Protein AF-A0A970KYN2-F1 (afdb_monomer_lite)

Radius of gyration: 31.27 Å; chains: 1; bounding box: 47×106×86 Å

Secondary structure (DSSP, 8-state):
---HHHHHHHHHHHHHHHHHHHHTTSSTTS-THHHHHS-EEEETTEEEEPPHHHHHHHHHHHHHSSHHHHHHHHHTB-TTTS-B-S-GGGTT-TT---BHHHHHHHHHHHHHTTTTTS--HHHHHHHHHHHHHTB-TTT--B--TTTTT---HHHHHHHHHHHHHHHHHHT---SS--TT-GGGPPP---HHHHHHHTT-----SS-------------------TTS-GGGS-HHHHHHHHHTS-TTT-HHHHHHHHHHHHHHHHHTT-HHHHHHHHHHTS-TTTSSSSSS-SHHHHHHHHHHGGG--

Foldseek 3Di:
DPDVVVVVVVVVVVVVVVVCVVVVVCPCVPDCVVVVVFCWDADPNDTDGDDPVRSVVVVVVVVVVDPVVVVLLVCQQDPVQLAGWPHNVQPPDPLTDGDLVSRLVSQVVCVVVVNNVVDDPVSLVSSLSNLQVQADQQQRWGHDPSCPPPDDLLVRLQSRVSSQVSQVSSVHHHPHDHNLHPVQFDDPDDVVNVCVVVQDDDDDDDDDDDDDDDPDDDPFQATRHPSDDQLRGTLVSVLVVLVPDDQAPQLLVSLSSCLSCQVSCVSSPNLVSVVVVVVVQQDPVASFGYDDDDPRRVNSCVSNVVNVD

Sequence (309 aa):
MIDHRISWLICVLTVAVALVWSLGSAVWAADPDWIRSLRLSLLKDKYVLLSPEVYEALEDLNGIMDKDVVLWVASMYDPDSGGFYYARSAIGRPGFAADIESTSQALGFMRSHGMFNDMPAHIRQKLITFFQSRQDPVTGYFFDPQFGSNVSNAKRSRNLYQAVGALQSLGAEPLHPLPYSPQRQISRISLADLFAWLGYQRLGDLAPYRQISMAHPVPGGGVNIPTLPEYLRSAEALGQWLESLDWVNHPWSAGHNVSSARSEITQVGLLDVVYEFIEGIQNPETGLWGPGRTLEEVSAALKLSGYFS

Structure (mmCIF, N/CA/C/O backbone):
data_AF-A0A970KYN2-F1
#
_entry.id   AF-A0A970KYN2-F1
#
loop_
_atom_site.group_PDB
_atom_site.id
_atom_site.type_symbol
_atom_site.label_atom_id
_atom_site.label_alt_id
_atom_site.label_comp_id
_atom_site.label_asym_id
_atom_site.label_entity_id
_atom_site.label_seq_id
_atom_site.pdbx_PDB_ins_code
_atom_site.Cartn_x
_atom_site.Cartn_y
_atom_site.Cartn_z
_atom_site.occupancy
_atom_site.B_iso_or_equiv
_atom_site.auth_seq_id
_atom_site.auth_comp_id
_atom_site.auth_asym_id
_atom_site.auth_atom_id
_atom_site.pdbx_PDB_model_num
ATOM 1 N N . MET A 1 1 ? 6.747 -86.956 -0.148 1.00 46.53 1 MET A N 1
ATOM 2 C CA . MET A 1 1 ? 7.599 -86.441 -1.240 1.00 46.53 1 MET A CA 1
ATOM 3 C C . MET A 1 1 ? 6.765 -85.442 -2.012 1.00 46.53 1 MET A C 1
ATOM 5 O O . MET A 1 1 ? 5.867 -85.854 -2.731 1.00 46.53 1 MET A O 1
ATOM 9 N N . ILE A 1 2 ? 6.949 -84.151 -1.742 1.00 41.62 2 ILE A N 1
ATOM 10 C CA . ILE A 1 2 ? 6.245 -83.090 -2.468 1.00 41.62 2 ILE A CA 1
ATOM 11 C C . ILE A 1 2 ? 6.916 -82.993 -3.839 1.00 41.62 2 ILE A C 1
ATOM 13 O O . ILE A 1 2 ? 8.137 -82.898 -3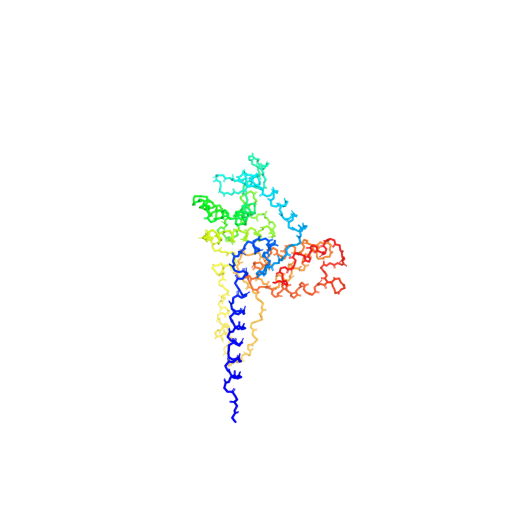.925 1.00 41.62 2 ILE A O 1
ATOM 17 N N . ASP A 1 3 ? 6.115 -83.139 -4.888 1.00 45.12 3 ASP A N 1
ATOM 18 C CA . ASP A 1 3 ? 6.553 -83.295 -6.270 1.00 45.12 3 ASP A CA 1
ATOM 19 C C . ASP A 1 3 ? 7.325 -82.049 -6.741 1.00 45.12 3 ASP A C 1
ATOM 21 O O . ASP A 1 3 ? 6.759 -80.962 -6.886 1.00 45.12 3 ASP A O 1
ATOM 25 N N . HIS A 1 4 ? 8.635 -82.196 -6.972 1.00 48.47 4 HIS A N 1
ATOM 26 C CA . HIS A 1 4 ? 9.529 -81.109 -7.394 1.00 48.47 4 HIS A CA 1
ATOM 27 C C . HIS A 1 4 ? 9.075 -80.422 -8.696 1.00 48.47 4 HIS A C 1
ATOM 29 O O . HIS A 1 4 ? 9.469 -79.283 -8.960 1.00 48.47 4 HIS A O 1
ATOM 35 N N . ARG A 1 5 ? 8.207 -81.067 -9.490 1.00 47.66 5 ARG A N 1
ATOM 36 C CA . ARG A 1 5 ? 7.608 -80.477 -10.696 1.00 47.66 5 ARG A CA 1
ATOM 37 C C . ARG A 1 5 ? 6.589 -79.380 -10.386 1.00 47.66 5 ARG A C 1
ATOM 39 O O . ARG A 1 5 ? 6.505 -78.416 -11.143 1.00 47.66 5 ARG A O 1
ATOM 46 N N . ILE A 1 6 ? 5.874 -79.476 -9.263 1.00 49.47 6 ILE A N 1
ATOM 47 C CA . ILE A 1 6 ? 4.875 -78.479 -8.845 1.00 49.47 6 ILE A CA 1
ATOM 48 C C . ILE A 1 6 ? 5.574 -77.220 -8.313 1.00 49.47 6 ILE A C 1
ATOM 50 O O . ILE A 1 6 ? 5.185 -76.107 -8.660 1.00 49.47 6 ILE A O 1
ATOM 54 N N . SER A 1 7 ? 6.668 -77.371 -7.559 1.00 49.59 7 SER A N 1
ATOM 55 C CA . SER A 1 7 ? 7.458 -76.231 -7.068 1.00 49.59 7 SER A CA 1
ATOM 56 C C . SER A 1 7 ? 8.144 -75.444 -8.190 1.00 49.59 7 SER A C 1
ATOM 58 O O . SER A 1 7 ? 8.232 -74.221 -8.107 1.00 49.59 7 SER A O 1
ATOM 60 N N . TRP A 1 8 ? 8.588 -76.109 -9.263 1.00 51.22 8 TRP A N 1
ATOM 61 C CA . TRP A 1 8 ? 9.193 -75.424 -10.411 1.00 51.22 8 TRP A CA 1
ATOM 62 C C . TRP A 1 8 ? 8.157 -74.645 -11.234 1.00 51.22 8 TRP A C 1
ATOM 64 O O . TRP A 1 8 ? 8.396 -73.492 -11.585 1.00 51.22 8 TRP A O 1
ATOM 74 N N . LEU A 1 9 ? 6.972 -75.223 -11.458 1.00 49.59 9 LEU A N 1
ATOM 75 C CA . LEU A 1 9 ? 5.851 -74.549 -12.127 1.00 49.59 9 LEU A CA 1
ATOM 76 C C . LEU A 1 9 ? 5.370 -73.314 -11.356 1.00 49.59 9 LEU A C 1
ATOM 78 O O . LEU A 1 9 ? 5.120 -72.277 -11.968 1.00 49.59 9 LEU A O 1
ATOM 82 N N . ILE A 1 10 ? 5.304 -73.391 -10.023 1.00 54.72 10 ILE A N 1
ATOM 83 C CA . ILE A 1 10 ? 4.945 -72.247 -9.173 1.00 54.72 10 ILE A CA 1
ATOM 84 C C . ILE A 1 10 ? 6.029 -71.163 -9.241 1.00 54.72 10 ILE A C 1
ATOM 86 O O . ILE A 1 10 ? 5.691 -69.993 -9.406 1.00 54.72 10 ILE A O 1
ATOM 90 N N . CYS A 1 11 ? 7.321 -71.510 -9.206 1.00 53.94 11 CYS A N 1
ATOM 91 C CA . CYS A 1 11 ? 8.399 -70.524 -9.369 1.00 53.94 11 CYS A CA 1
ATOM 92 C C . CYS A 1 11 ? 8.388 -69.847 -10.748 1.00 53.94 11 CYS A C 1
ATOM 94 O O . CYS A 1 11 ? 8.518 -68.627 -10.820 1.00 53.94 11 CYS A O 1
ATOM 96 N N . VAL A 1 12 ? 8.182 -70.598 -11.835 1.00 56.53 12 VAL A N 1
ATOM 97 C CA . VAL A 1 12 ? 8.115 -70.035 -13.196 1.00 56.53 12 VAL A CA 1
ATOM 98 C C . VAL A 1 12 ? 6.887 -69.137 -13.363 1.00 56.53 12 VAL A C 1
ATOM 100 O O . VAL A 1 12 ? 7.009 -68.056 -13.930 1.00 56.53 12 VAL A O 1
ATOM 103 N N . LEU A 1 13 ? 5.728 -69.518 -12.812 1.00 52.88 13 LEU A N 1
ATOM 104 C CA . LEU A 1 13 ? 4.524 -68.678 -12.823 1.00 52.88 13 LEU A CA 1
ATOM 105 C C . LEU A 1 13 ? 4.690 -67.416 -11.969 1.00 52.88 13 LEU A C 1
ATOM 107 O O . LEU A 1 13 ? 4.253 -66.348 -12.380 1.00 52.88 13 LEU A O 1
ATOM 111 N N . THR A 1 14 ? 5.374 -67.501 -10.826 1.00 55.69 14 THR A N 1
ATOM 112 C CA . THR A 1 14 ? 5.619 -66.337 -9.955 1.00 55.69 14 THR A CA 1
ATOM 113 C C . THR A 1 14 ? 6.598 -65.357 -10.608 1.00 55.69 14 THR A C 1
ATOM 115 O O . THR A 1 14 ? 6.375 -64.150 -10.575 1.00 55.69 14 THR A O 1
ATOM 118 N N . VAL A 1 15 ? 7.640 -65.864 -11.280 1.00 56.97 15 VAL A N 1
ATOM 119 C CA . VAL A 1 15 ? 8.588 -65.045 -12.052 1.00 56.97 15 VAL A CA 1
ATOM 120 C C . VAL A 1 15 ? 7.927 -64.459 -13.302 1.00 56.97 15 VAL A C 1
ATOM 122 O O . VAL A 1 15 ? 8.156 -63.294 -13.605 1.00 56.97 15 VAL A O 1
ATOM 125 N N . ALA A 1 16 ? 7.057 -65.202 -13.991 1.00 53.78 16 ALA A N 1
ATOM 126 C CA . ALA A 1 16 ? 6.304 -64.696 -15.138 1.00 53.78 16 ALA A CA 1
ATOM 127 C C . ALA A 1 16 ? 5.285 -63.616 -14.736 1.00 53.78 16 ALA A C 1
ATOM 129 O O . ALA A 1 16 ? 5.188 -62.603 -15.417 1.00 53.78 16 ALA A O 1
ATOM 130 N N . VAL A 1 17 ? 4.578 -63.769 -13.611 1.00 55.31 17 VAL A N 1
ATOM 131 C CA . VAL A 1 17 ? 3.649 -62.749 -13.088 1.00 55.31 17 VAL A CA 1
ATOM 132 C C . VAL A 1 17 ? 4.405 -61.510 -12.592 1.00 55.31 17 VAL A C 1
ATOM 134 O O . VAL A 1 17 ? 3.978 -60.392 -12.871 1.00 55.31 17 VAL A O 1
ATOM 137 N N . ALA A 1 18 ? 5.566 -61.681 -11.950 1.00 55.28 18 ALA A N 1
ATOM 138 C CA . ALA A 1 18 ? 6.437 -60.572 -11.553 1.00 55.28 18 ALA A CA 1
ATOM 139 C C . ALA A 1 18 ? 7.068 -59.855 -12.762 1.00 55.28 18 ALA A C 1
ATOM 141 O O . ALA A 1 18 ? 7.201 -58.631 -12.746 1.00 55.28 18 ALA A O 1
ATOM 142 N N . LEU A 1 19 ? 7.397 -60.579 -13.838 1.00 49.97 19 LEU A N 1
ATOM 143 C CA . LEU A 1 19 ? 7.846 -60.000 -15.108 1.00 49.97 19 LEU A CA 1
ATOM 144 C C . LEU A 1 19 ? 6.704 -59.294 -15.845 1.00 49.97 19 LEU A C 1
ATOM 146 O O . LEU A 1 19 ? 6.916 -58.218 -16.380 1.00 49.97 19 LEU A O 1
ATOM 150 N N . VAL A 1 20 ? 5.477 -59.818 -15.816 1.00 52.03 20 VAL A N 1
ATOM 151 C CA . VAL A 1 20 ? 4.298 -59.155 -16.405 1.00 52.03 20 VAL A CA 1
ATOM 152 C C . VAL A 1 20 ? 3.915 -57.889 -15.626 1.00 52.03 20 VAL A C 1
ATOM 154 O O . VAL A 1 20 ? 3.537 -56.896 -16.240 1.00 52.03 20 VAL A O 1
ATOM 157 N N . TRP A 1 21 ? 4.085 -57.858 -14.300 1.00 49.66 21 TRP A N 1
ATOM 158 C CA . TRP A 1 21 ? 3.889 -56.642 -13.492 1.00 49.66 21 TRP A CA 1
ATOM 159 C C . TRP A 1 21 ? 5.035 -55.622 -13.620 1.00 49.66 21 TRP A C 1
ATOM 161 O O . TRP A 1 21 ? 4.788 -54.415 -13.579 1.00 49.66 21 TRP A O 1
ATOM 171 N N . SER A 1 22 ? 6.274 -56.073 -13.837 1.00 50.66 22 SER A N 1
ATOM 172 C CA . SER A 1 22 ? 7.426 -55.180 -14.068 1.00 50.66 22 SER A CA 1
ATOM 173 C C . SER A 1 22 ? 7.593 -54.737 -15.530 1.00 50.66 22 SER A C 1
ATOM 175 O O . SER A 1 22 ? 8.214 -53.709 -15.778 1.00 50.66 22 SER A O 1
ATOM 177 N N . LEU A 1 23 ? 6.985 -55.437 -16.495 1.00 47.34 23 LEU A N 1
ATOM 178 C CA . LEU A 1 23 ? 6.902 -55.021 -17.904 1.00 47.34 23 LEU A CA 1
ATOM 179 C C . LEU A 1 23 ? 5.592 -54.276 -18.224 1.00 47.34 23 LEU A C 1
ATOM 181 O O . LEU A 1 23 ? 5.559 -53.473 -19.151 1.00 47.34 23 LEU A O 1
ATOM 185 N N . GLY A 1 24 ? 4.526 -54.475 -17.439 1.00 44.62 24 GLY A N 1
ATOM 186 C CA . GLY A 1 24 ? 3.251 -53.750 -17.556 1.00 44.62 24 GLY A CA 1
ATOM 187 C C . GLY A 1 24 ? 3.253 -52.339 -16.953 1.00 44.62 24 GLY A C 1
ATOM 188 O O . GLY A 1 24 ? 2.327 -51.564 -17.182 1.00 44.62 24 GLY A O 1
ATOM 189 N N . SER A 1 25 ? 4.303 -51.971 -16.218 1.00 47.88 25 SER A N 1
ATOM 190 C CA . SER A 1 25 ? 4.505 -50.627 -15.656 1.00 47.88 25 SER A CA 1
ATOM 191 C C . SER A 1 25 ? 5.251 -49.672 -16.605 1.00 47.88 25 SER A C 1
ATOM 193 O O . SER A 1 25 ? 5.414 -48.498 -16.286 1.00 47.88 25 SER A O 1
ATOM 195 N N . ALA A 1 26 ? 5.636 -50.130 -17.803 1.00 49.47 26 ALA A N 1
ATOM 196 C CA . ALA A 1 26 ? 6.382 -49.341 -18.788 1.00 49.47 26 ALA A CA 1
ATOM 197 C C . ALA A 1 26 ? 5.530 -48.750 -19.931 1.00 49.47 26 ALA A C 1
ATOM 199 O O . ALA A 1 26 ? 6.077 -48.090 -20.807 1.00 49.47 26 ALA A O 1
ATOM 200 N N . VAL A 1 27 ? 4.203 -48.935 -19.943 1.00 46.28 27 VAL A N 1
ATOM 201 C CA . VAL A 1 27 ? 3.343 -48.295 -20.965 1.00 46.28 27 VAL A CA 1
ATOM 202 C C . VAL A 1 27 ? 3.104 -46.814 -20.642 1.00 46.28 27 VAL A C 1
ATOM 204 O O . VAL A 1 27 ? 3.083 -45.981 -21.538 1.00 46.28 27 VAL A O 1
ATOM 207 N N . TRP A 1 28 ? 3.026 -46.456 -19.357 1.00 44.78 28 TRP A N 1
ATOM 208 C CA . TRP A 1 28 ? 2.814 -45.072 -18.903 1.00 44.78 28 TRP A CA 1
ATOM 209 C C . TRP A 1 28 ? 4.044 -44.168 -19.065 1.00 44.78 28 TRP A C 1
ATOM 211 O O . TRP A 1 28 ? 3.906 -42.947 -19.079 1.00 44.78 28 TRP A O 1
ATOM 221 N N . ALA A 1 29 ? 5.235 -44.766 -19.171 1.00 48.28 29 ALA A N 1
ATOM 222 C CA . ALA A 1 29 ? 6.515 -44.068 -19.287 1.00 48.28 29 ALA A CA 1
ATOM 223 C C . ALA A 1 29 ? 7.017 -43.939 -20.737 1.00 48.28 29 ALA A C 1
ATOM 225 O O . ALA A 1 29 ? 7.983 -43.220 -20.978 1.00 48.28 29 ALA A O 1
ATOM 226 N N . ALA A 1 30 ? 6.392 -44.640 -21.691 1.00 54.78 30 ALA A N 1
ATOM 227 C CA . ALA A 1 30 ? 6.826 -44.651 -23.088 1.00 54.78 30 ALA A CA 1
ATOM 228 C C . ALA A 1 30 ? 6.368 -43.410 -23.873 1.00 54.78 30 ALA A C 1
ATOM 230 O O . ALA A 1 30 ? 6.987 -43.071 -24.878 1.00 54.78 30 ALA A O 1
ATOM 231 N N . ASP A 1 31 ? 5.322 -42.728 -23.401 1.00 56.56 31 ASP A N 1
ATOM 232 C CA . ASP A 1 31 ? 4.795 -41.517 -24.019 1.00 56.56 31 ASP A CA 1
ATOM 233 C C . ASP A 1 31 ? 4.357 -40.515 -22.935 1.00 56.56 31 ASP A C 1
ATOM 235 O O . ASP A 1 31 ? 3.269 -40.646 -22.386 1.00 56.56 31 ASP A O 1
ATOM 239 N N . PRO A 1 32 ? 5.181 -39.526 -22.555 1.00 62.59 32 PRO A N 1
ATOM 240 C CA . PRO A 1 32 ? 4.782 -38.504 -21.591 1.00 62.59 32 PRO A CA 1
ATOM 241 C C . PRO A 1 32 ? 3.764 -37.497 -22.160 1.00 62.59 32 PRO A C 1
ATOM 243 O O . PRO A 1 32 ? 3.317 -36.616 -21.417 1.00 62.59 32 PRO A O 1
ATOM 246 N N . ASP A 1 33 ? 3.377 -37.589 -23.438 1.00 67.69 33 ASP A N 1
ATOM 247 C CA . ASP A 1 33 ? 2.461 -36.626 -24.051 1.00 67.69 33 ASP A CA 1
ATOM 248 C C . ASP A 1 33 ? 1.046 -36.722 -23.474 1.00 67.69 33 ASP A C 1
ATOM 250 O O . ASP A 1 33 ? 0.348 -35.710 -23.434 1.00 67.69 33 ASP A O 1
ATOM 254 N N . TRP A 1 34 ? 0.635 -37.862 -22.900 1.00 66.62 34 TRP A N 1
ATOM 255 C CA . TRP A 1 34 ? -0.644 -37.925 -22.183 1.00 66.62 34 TRP A CA 1
ATOM 256 C C . TRP A 1 34 ? -0.650 -37.016 -20.944 1.00 66.62 34 TRP A C 1
ATOM 258 O O . TRP A 1 34 ? -1.664 -36.372 -20.689 1.00 66.62 34 TRP A O 1
ATOM 268 N N . ILE A 1 35 ? 0.470 -36.880 -20.218 1.00 64.12 35 ILE A N 1
ATOM 269 C CA . ILE A 1 35 ? 0.588 -35.947 -19.080 1.00 64.12 35 ILE A CA 1
ATOM 270 C C . ILE A 1 35 ? 0.487 -34.505 -19.578 1.00 64.12 35 ILE A C 1
ATOM 272 O O . ILE A 1 35 ? -0.176 -33.686 -18.950 1.00 64.12 35 ILE A O 1
ATOM 276 N N . ARG A 1 36 ? 1.097 -34.203 -20.732 1.00 62.66 36 ARG A N 1
ATOM 277 C CA . ARG A 1 36 ? 0.980 -32.892 -21.394 1.00 62.66 36 ARG A CA 1
ATOM 278 C C . ARG A 1 36 ? -0.424 -32.630 -21.944 1.00 62.66 36 ARG A C 1
ATOM 280 O O . ARG A 1 36 ? -0.816 -31.476 -22.057 1.00 62.66 36 ARG A O 1
ATOM 287 N N . SER A 1 37 ? -1.176 -33.681 -22.274 1.00 66.88 37 SER A N 1
ATOM 288 C CA . SER A 1 37 ? -2.572 -33.589 -22.717 1.00 66.88 37 SER A CA 1
ATOM 289 C C . SER A 1 37 ? -3.551 -33.334 -21.568 1.00 66.88 37 SER A C 1
ATOM 291 O O . SER A 1 37 ? -4.672 -32.877 -21.801 1.00 66.88 37 SER A O 1
ATOM 293 N N . LEU A 1 38 ? -3.144 -33.604 -20.321 1.00 68.69 38 LEU A N 1
ATOM 294 C CA . LEU A 1 38 ? -3.931 -33.225 -19.158 1.00 68.69 38 LEU A CA 1
ATOM 295 C C . LEU A 1 38 ? -3.900 -31.698 -19.037 1.00 68.69 38 LEU A C 1
ATOM 297 O O . LEU A 1 38 ? -2.848 -31.096 -18.831 1.00 68.69 38 LEU A O 1
ATOM 301 N N . ARG A 1 39 ? -5.077 -31.072 -19.121 1.00 75.75 39 ARG A N 1
ATOM 302 C CA . ARG A 1 39 ? -5.283 -29.636 -18.881 1.00 75.75 39 ARG A CA 1
ATOM 303 C C . ARG A 1 39 ? -5.133 -29.347 -17.386 1.00 75.75 39 ARG A C 1
ATOM 305 O O . ARG A 1 39 ? -6.119 -29.148 -16.683 1.00 75.75 39 ARG A O 1
ATOM 312 N N . LEU A 1 40 ? -3.914 -29.442 -16.867 1.00 73.31 40 LEU A N 1
ATOM 313 C CA . LEU A 1 40 ? -3.616 -29.263 -15.450 1.00 73.31 40 LEU A CA 1
ATOM 314 C C . LEU A 1 40 ? -3.316 -27.796 -15.151 1.00 73.31 40 LEU A C 1
ATOM 316 O O . LEU A 1 40 ? -2.561 -27.149 -15.870 1.00 73.31 40 LEU A O 1
ATOM 320 N N . SER A 1 41 ? -3.847 -27.302 -14.037 1.00 73.06 41 SER A N 1
ATOM 321 C CA . SER A 1 41 ? -3.426 -26.038 -13.432 1.00 73.06 41 SER A CA 1
ATOM 322 C C . SER A 1 41 ? -2.917 -26.274 -12.015 1.00 73.06 41 SER A C 1
ATOM 324 O O . SER A 1 41 ? -3.407 -27.165 -11.317 1.00 73.06 41 SER A O 1
ATOM 326 N N . LEU A 1 42 ? -1.921 -25.494 -11.592 1.00 69.94 42 LEU A N 1
ATOM 327 C CA . LEU A 1 42 ? -1.364 -25.547 -10.243 1.00 69.94 42 LEU A CA 1
ATOM 328 C C . LEU A 1 42 ? -2.085 -24.531 -9.349 1.00 69.94 42 LEU A C 1
ATOM 330 O O . LEU A 1 42 ? -1.947 -23.322 -9.523 1.00 69.94 42 LEU A O 1
ATOM 334 N N . LEU A 1 43 ? -2.825 -25.022 -8.359 1.00 65.12 43 LEU A N 1
ATOM 335 C CA . LEU A 1 43 ? -3.540 -24.212 -7.374 1.00 65.12 43 LEU A CA 1
ATOM 336 C C . LEU A 1 43 ? -3.049 -24.573 -5.974 1.00 65.12 43 LEU A C 1
ATOM 338 O O . LEU A 1 43 ? -3.306 -25.681 -5.506 1.00 65.12 43 LEU A O 1
ATOM 342 N N . LYS A 1 44 ? -2.364 -23.636 -5.299 1.00 56.59 44 LYS A N 1
ATOM 343 C CA . LYS A 1 44 ? -1.831 -23.814 -3.930 1.00 56.59 44 LYS A CA 1
ATOM 344 C C . LYS A 1 44 ? -1.150 -25.183 -3.750 1.00 56.59 44 LYS A C 1
ATOM 346 O O . LYS A 1 44 ? -1.559 -25.982 -2.910 1.00 56.59 44 LYS A O 1
ATOM 351 N N . ASP A 1 45 ? -0.185 -25.470 -4.620 1.00 66.56 45 ASP A N 1
ATOM 352 C CA . ASP A 1 45 ? 0.635 -26.693 -4.610 1.00 66.56 45 ASP A CA 1
ATOM 353 C C . ASP A 1 45 ? -0.082 -27.997 -5.005 1.00 66.56 45 ASP A C 1
ATOM 355 O O . ASP A 1 45 ? 0.473 -29.087 -4.859 1.00 66.56 45 ASP A O 1
ATOM 359 N N . LYS A 1 46 ? -1.303 -27.917 -5.548 1.00 68.06 46 LYS A N 1
ATOM 360 C CA . LYS A 1 46 ? -2.037 -29.072 -6.085 1.00 68.06 46 LYS A CA 1
ATOM 361 C C . LYS A 1 46 ? -2.308 -28.904 -7.570 1.00 68.06 46 LYS A C 1
ATOM 363 O O . LYS A 1 46 ? -2.788 -27.860 -8.002 1.00 68.06 46 LYS A O 1
ATOM 368 N N . TYR A 1 47 ? -2.053 -29.959 -8.337 1.00 73.75 47 TYR A N 1
ATOM 369 C CA . TYR A 1 47 ? -2.505 -30.031 -9.721 1.00 73.75 47 TYR A CA 1
ATOM 370 C C . TYR A 1 47 ? -3.996 -30.360 -9.758 1.00 73.75 47 TYR A C 1
ATOM 372 O O . TYR A 1 47 ? -4.440 -31.336 -9.150 1.00 73.75 47 TYR A O 1
ATOM 380 N N . VAL A 1 48 ? -4.761 -29.540 -10.470 1.00 78.88 48 VAL A N 1
ATOM 381 C CA . VAL A 1 48 ? -6.197 -29.723 -10.685 1.00 78.88 48 VAL A CA 1
ATOM 382 C C . VAL A 1 48 ? -6.442 -29.891 -12.176 1.00 78.88 48 VAL A C 1
ATOM 384 O O . VAL A 1 48 ? -5.937 -29.107 -12.979 1.00 78.88 48 VAL A O 1
ATOM 387 N N . LEU A 1 49 ? -7.212 -30.918 -12.541 1.00 80.19 49 LEU A N 1
ATOM 388 C CA . LEU A 1 49 ? -7.685 -31.100 -13.907 1.00 80.19 49 LEU A CA 1
ATOM 389 C C . LEU A 1 49 ? -8.761 -30.054 -14.201 1.00 80.19 49 LEU A C 1
ATOM 391 O O . LEU A 1 49 ? -9.773 -29.985 -13.502 1.00 80.19 49 LEU A O 1
ATOM 395 N N . LEU A 1 50 ? -8.535 -29.245 -15.225 1.00 80.94 50 LEU A N 1
ATOM 396 C CA . LEU A 1 50 ? -9.492 -28.254 -15.683 1.00 80.94 50 LEU A CA 1
ATOM 397 C C . LEU A 1 50 ? -10.539 -28.921 -16.572 1.00 80.94 50 LEU A C 1
ATOM 399 O O . LEU A 1 50 ? -10.207 -29.748 -17.427 1.00 80.94 50 LEU A O 1
ATOM 403 N N . SER A 1 51 ? -11.804 -28.536 -16.394 1.00 85.06 51 SER A N 1
ATOM 404 C CA . SER A 1 51 ? -12.825 -28.878 -17.381 1.00 85.06 51 SER A CA 1
ATOM 405 C C . SER A 1 51 ? -12.499 -28.188 -18.713 1.00 85.06 51 SER A C 1
ATOM 407 O O . SER A 1 51 ? -11.787 -27.173 -18.720 1.00 85.06 51 SER A O 1
ATOM 409 N N . PRO A 1 52 ? -12.995 -28.709 -19.847 1.00 83.81 52 PRO A N 1
ATOM 410 C CA . PRO A 1 52 ? -12.752 -28.085 -21.135 1.00 83.81 52 PRO A CA 1
ATOM 411 C C . PRO A 1 52 ? -13.148 -26.608 -21.178 1.00 83.81 52 PRO A C 1
ATOM 413 O O . PRO A 1 52 ? -12.367 -25.798 -21.667 1.00 83.81 52 PRO A O 1
ATOM 416 N N . GLU A 1 53 ? -14.284 -26.268 -20.571 1.00 87.69 53 GLU A N 1
ATOM 417 C CA . GLU A 1 53 ? -14.836 -24.913 -20.516 1.00 87.69 53 GLU A CA 1
ATOM 418 C C . GLU A 1 53 ? -13.954 -23.968 -19.692 1.00 87.69 53 GLU A C 1
ATOM 420 O O . GLU A 1 53 ? -13.714 -22.833 -20.094 1.00 87.69 53 GLU A O 1
ATOM 425 N N . VAL A 1 54 ? -13.437 -24.429 -18.545 1.00 84.56 54 VAL A N 1
ATOM 426 C CA . VAL A 1 54 ? -12.533 -23.619 -17.710 1.00 84.56 54 VAL A CA 1
ATOM 427 C C . VAL A 1 54 ? -11.203 -23.397 -18.421 1.00 84.56 54 VAL A C 1
ATOM 429 O O . VAL A 1 54 ? -10.653 -22.303 -18.358 1.00 84.56 54 VAL A O 1
ATOM 432 N N . TYR A 1 55 ? -10.682 -24.419 -19.100 1.00 83.25 55 TYR A N 1
ATOM 433 C CA . TYR A 1 55 ? -9.452 -24.282 -19.872 1.00 83.25 55 TYR A CA 1
ATOM 434 C C . TYR A 1 55 ? -9.619 -23.301 -21.036 1.00 83.25 55 TYR A C 1
ATOM 436 O O . TYR A 1 55 ? -8.790 -22.413 -21.184 1.00 83.25 55 TYR A O 1
ATOM 444 N N . GLU A 1 56 ? -10.700 -23.409 -21.811 1.00 87.25 56 GLU A N 1
ATOM 445 C CA . GLU A 1 56 ? -10.998 -22.470 -22.900 1.00 87.25 56 GLU A CA 1
ATOM 446 C C . GLU A 1 56 ? -11.151 -21.037 -22.383 1.00 87.25 56 GLU A C 1
ATOM 448 O O . GLU A 1 56 ? -10.526 -20.133 -22.922 1.00 87.25 56 GLU A O 1
ATOM 453 N N . ALA A 1 57 ? -11.863 -20.828 -21.272 1.00 87.00 57 ALA A N 1
ATOM 454 C CA . ALA A 1 57 ? -11.978 -19.505 -20.660 1.00 87.00 57 ALA A CA 1
ATOM 455 C C . ALA A 1 57 ? -10.624 -18.935 -20.185 1.00 87.00 57 ALA A C 1
ATOM 457 O O . ALA A 1 57 ? -10.409 -17.724 -20.238 1.00 87.00 57 ALA A O 1
ATOM 458 N N . LEU A 1 58 ? -9.709 -19.786 -19.706 1.00 83.44 58 LEU A N 1
ATOM 459 C CA . LEU A 1 58 ? -8.355 -19.370 -19.327 1.00 83.44 58 LEU A CA 1
ATOM 460 C C . LEU A 1 58 ? -7.483 -19.061 -20.547 1.00 83.44 58 LEU A C 1
ATOM 462 O O . LEU A 1 58 ? -6.709 -18.110 -20.494 1.00 83.44 58 LEU A O 1
ATOM 466 N N . GLU A 1 59 ? -7.606 -19.823 -21.633 1.00 83.62 59 GLU A N 1
ATOM 467 C CA . GLU A 1 59 ? -6.930 -19.528 -22.902 1.00 83.62 59 GLU A CA 1
ATOM 468 C C . GLU A 1 59 ? -7.450 -18.222 -23.517 1.00 83.62 59 GLU A C 1
ATOM 470 O O . GLU A 1 59 ? -6.646 -17.382 -23.919 1.00 83.62 59 GLU A O 1
ATOM 475 N N . ASP A 1 60 ? -8.764 -17.986 -23.495 1.00 86.25 60 ASP A N 1
ATOM 476 C CA . ASP A 1 60 ? -9.365 -16.716 -23.914 1.00 86.25 60 ASP A CA 1
ATOM 477 C C . ASP A 1 60 ? -8.825 -15.550 -23.073 1.00 86.25 60 ASP A C 1
ATOM 479 O O . ASP A 1 60 ? -8.440 -14.509 -23.610 1.00 86.25 60 ASP A O 1
ATOM 483 N N . LEU A 1 61 ? -8.728 -15.731 -21.750 1.00 81.31 61 LEU A N 1
ATOM 484 C CA . LEU A 1 61 ? -8.150 -14.731 -20.852 1.00 81.31 61 LEU A CA 1
ATOM 485 C C . LEU A 1 61 ? -6.659 -14.488 -21.136 1.00 81.31 61 LEU A C 1
ATOM 487 O O . LEU A 1 61 ? -6.220 -13.337 -21.151 1.00 81.31 61 LEU A O 1
ATOM 491 N N . ASN A 1 62 ? -5.884 -15.545 -21.391 1.00 78.12 62 ASN A N 1
ATOM 492 C CA . ASN A 1 62 ? -4.479 -15.433 -21.788 1.00 78.12 62 ASN A CA 1
ATOM 493 C C . ASN A 1 62 ? -4.334 -14.702 -23.129 1.00 78.12 62 ASN A C 1
ATOM 495 O O . ASN A 1 62 ? -3.405 -13.914 -23.290 1.00 78.12 62 ASN A O 1
ATOM 499 N N . GLY A 1 63 ? -5.269 -14.909 -24.060 1.00 79.88 63 GLY A N 1
ATOM 500 C CA . GLY A 1 63 ? -5.325 -14.208 -25.341 1.00 79.88 63 GLY A CA 1
ATOM 501 C C . GLY A 1 63 ? -5.577 -12.704 -25.211 1.00 79.88 63 GLY A C 1
ATOM 502 O O . GLY A 1 63 ? -5.116 -11.941 -26.054 1.00 79.88 63 GLY A O 1
ATOM 503 N N . ILE A 1 64 ? -6.256 -12.261 -24.146 1.00 82.19 64 ILE A N 1
ATOM 504 C CA . ILE A 1 64 ? -6.430 -10.830 -23.831 1.00 82.19 64 ILE A CA 1
ATOM 505 C C . ILE A 1 64 ? -5.129 -10.227 -23.283 1.00 82.19 64 ILE A C 1
ATOM 507 O O . ILE A 1 64 ? -4.826 -9.061 -23.535 1.00 82.19 64 ILE A O 1
ATOM 511 N N . MET A 1 65 ? -4.358 -11.004 -22.520 1.00 78.75 65 MET A N 1
ATOM 512 C CA . MET A 1 65 ? -3.101 -10.579 -21.895 1.00 78.75 65 MET A CA 1
ATOM 513 C C . MET A 1 65 ? -1.922 -10.701 -22.864 1.00 78.75 65 MET A C 1
ATOM 515 O O . MET A 1 65 ? -0.929 -11.381 -22.601 1.00 78.75 65 MET A O 1
ATOM 519 N N . ASP A 1 66 ? -2.041 -10.027 -24.003 1.00 82.00 66 ASP A N 1
ATOM 520 C CA . ASP A 1 66 ? -1.066 -10.086 -25.079 1.00 82.00 66 ASP A CA 1
ATOM 521 C C . ASP A 1 66 ? 0.035 -9.011 -24.961 1.00 82.00 66 ASP A C 1
ATOM 523 O O . ASP A 1 66 ? 0.190 -8.285 -23.968 1.00 82.00 66 ASP A O 1
ATOM 527 N N . LYS A 1 67 ? 0.851 -8.914 -26.013 1.00 84.81 67 LYS A N 1
ATOM 528 C CA . LYS A 1 67 ? 1.945 -7.946 -26.107 1.00 84.81 67 LYS A CA 1
ATOM 529 C C . LYS A 1 67 ? 1.460 -6.498 -25.971 1.00 84.81 67 LYS A C 1
ATOM 531 O O . LYS A 1 67 ? 2.224 -5.667 -25.474 1.00 84.81 67 LYS A O 1
ATOM 536 N N . ASP A 1 68 ? 0.240 -6.181 -26.388 1.00 89.25 68 ASP A N 1
ATOM 537 C CA . ASP A 1 68 ? -0.265 -4.811 -26.371 1.00 89.25 68 ASP A CA 1
ATOM 538 C C . ASP A 1 68 ? -0.526 -4.339 -24.941 1.00 89.25 68 ASP A C 1
ATOM 540 O O . ASP A 1 68 ? -0.224 -3.187 -24.619 1.00 89.25 68 ASP A O 1
ATOM 544 N N . VAL A 1 69 ? -0.956 -5.233 -24.044 1.00 88.62 69 VAL A N 1
ATOM 545 C CA . VAL A 1 69 ? -1.063 -4.929 -22.607 1.00 88.62 69 VAL A CA 1
ATOM 546 C C . VAL A 1 69 ? 0.310 -4.602 -22.019 1.00 88.62 69 VAL A C 1
ATOM 548 O O . VAL A 1 69 ? 0.468 -3.601 -21.316 1.00 88.62 69 VAL A O 1
ATOM 551 N N . VAL A 1 70 ? 1.335 -5.393 -22.350 1.00 88.38 70 VAL A N 1
ATOM 552 C CA . VAL A 1 70 ? 2.712 -5.154 -21.884 1.00 88.38 70 VAL A CA 1
ATOM 553 C C . VAL A 1 70 ? 3.249 -3.820 -22.409 1.00 88.38 70 VAL A C 1
ATOM 555 O O . VAL A 1 70 ? 3.819 -3.036 -21.647 1.00 88.38 70 VAL A O 1
ATOM 558 N N . LEU A 1 71 ? 3.040 -3.527 -23.695 1.00 90.50 71 LEU A N 1
ATOM 559 C CA . LEU A 1 71 ? 3.444 -2.258 -24.304 1.00 90.50 71 LEU A CA 1
ATOM 560 C C . LEU A 1 71 ? 2.681 -1.069 -23.717 1.00 90.50 71 LEU A C 1
ATOM 562 O O . LEU A 1 71 ? 3.258 0.007 -23.550 1.00 90.50 71 LEU A O 1
ATOM 566 N N . TRP A 1 72 ? 1.408 -1.246 -23.371 1.00 92.25 72 TRP A N 1
ATOM 567 C CA . TRP A 1 72 ? 0.619 -0.219 -22.706 1.00 92.25 72 TRP A CA 1
ATOM 568 C C . TRP A 1 72 ? 1.164 0.089 -21.307 1.00 92.25 72 TRP A C 1
ATOM 570 O O . TRP A 1 72 ? 1.383 1.265 -21.005 1.00 92.25 72 TRP A O 1
ATOM 580 N N . VAL A 1 73 ? 1.483 -0.930 -20.498 1.00 93.00 73 VAL A N 1
ATOM 581 C CA . VAL A 1 73 ? 2.140 -0.737 -19.191 1.00 93.00 73 VAL A CA 1
ATOM 582 C C . VAL A 1 73 ? 3.483 -0.029 -19.359 1.00 93.00 73 VAL A C 1
ATOM 584 O O . VAL A 1 73 ? 3.738 0.971 -18.689 1.00 93.00 73 VAL A O 1
ATOM 587 N N . ALA A 1 74 ? 4.313 -0.481 -20.302 1.00 92.25 74 ALA A N 1
ATOM 588 C CA . ALA A 1 74 ? 5.596 0.151 -20.600 1.00 92.25 74 ALA A CA 1
ATOM 589 C C . ALA A 1 74 ? 5.443 1.620 -21.035 1.00 92.25 74 ALA A C 1
ATOM 591 O O . ALA A 1 74 ? 6.280 2.450 -20.692 1.00 92.25 74 ALA A O 1
ATOM 592 N N . SER A 1 75 ? 4.358 1.969 -21.735 1.00 94.38 75 SER A N 1
ATOM 593 C CA . SER A 1 75 ? 4.091 3.348 -22.169 1.00 94.38 75 SER A CA 1
ATOM 594 C C . SER A 1 75 ? 3.801 4.326 -21.024 1.00 94.38 75 SER A C 1
ATOM 596 O O . SER A 1 75 ? 3.853 5.534 -21.240 1.00 94.38 75 SER A O 1
ATOM 598 N N . MET A 1 76 ? 3.502 3.824 -19.821 1.00 96.50 76 MET A N 1
ATOM 599 C CA . MET A 1 76 ? 3.309 4.636 -18.615 1.00 96.50 76 MET A CA 1
ATOM 600 C C . MET A 1 76 ? 4.606 4.862 -17.831 1.00 96.50 76 MET A C 1
ATOM 602 O O . MET A 1 76 ? 4.572 5.560 -16.819 1.00 96.50 76 MET A O 1
ATOM 606 N N . TYR A 1 77 ? 5.730 4.286 -18.266 1.00 96.62 77 TYR A N 1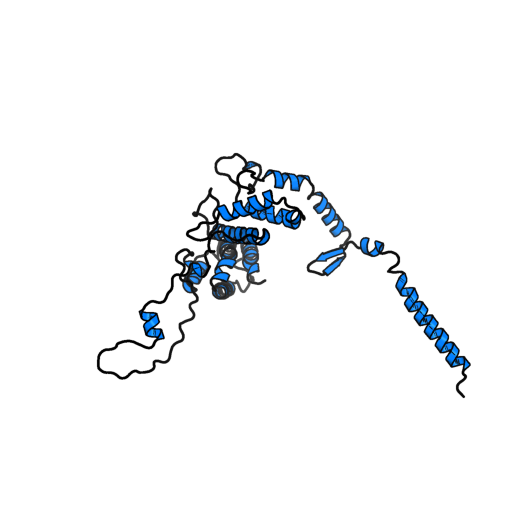
ATOM 607 C CA . TYR A 1 77 ? 7.027 4.495 -17.632 1.00 96.62 77 TYR A CA 1
ATOM 608 C C . TYR A 1 77 ? 7.504 5.937 -17.819 1.00 96.62 77 TYR A C 1
ATOM 610 O O . TYR A 1 77 ? 7.570 6.448 -18.937 1.00 96.62 77 TYR A O 1
ATOM 618 N N . ASP A 1 78 ? 7.870 6.575 -16.716 1.00 96.56 78 ASP A N 1
ATOM 619 C CA . ASP A 1 78 ? 8.506 7.880 -16.696 1.00 96.56 78 ASP A CA 1
ATOM 620 C C . ASP A 1 78 ? 10.032 7.706 -16.696 1.00 96.56 78 ASP A C 1
ATOM 622 O O . ASP A 1 78 ? 10.605 7.328 -15.667 1.00 96.56 78 ASP A O 1
ATOM 626 N N . PRO A 1 79 ? 10.730 7.969 -17.816 1.00 94.06 79 PRO A N 1
ATOM 627 C CA . PRO A 1 79 ? 12.170 7.786 -17.874 1.00 94.06 79 PRO A CA 1
ATOM 628 C C . PRO A 1 79 ? 12.925 8.761 -16.967 1.00 94.06 79 PRO A C 1
ATOM 630 O O . PRO A 1 79 ? 14.048 8.434 -16.584 1.00 94.06 79 PRO A O 1
ATOM 633 N N . ASP A 1 80 ? 12.356 9.910 -16.605 1.00 93.44 80 ASP A N 1
ATOM 634 C CA . ASP A 1 80 ? 13.059 10.906 -15.795 1.00 93.44 80 ASP A CA 1
ATOM 635 C C . ASP A 1 80 ? 13.060 10.506 -14.319 1.00 93.44 80 ASP A C 1
ATOM 637 O O . ASP A 1 80 ? 14.116 10.466 -13.685 1.00 93.44 80 ASP A O 1
ATOM 641 N N . SER A 1 81 ? 11.894 10.140 -13.778 1.00 94.94 81 SER A N 1
ATOM 642 C CA . SER A 1 81 ? 11.783 9.716 -12.377 1.00 94.94 81 SER A CA 1
ATOM 643 C C . SER A 1 81 ? 12.080 8.233 -12.146 1.00 94.94 81 SER A C 1
ATOM 645 O O . SER A 1 81 ? 12.472 7.858 -11.042 1.00 94.94 81 SER A O 1
ATOM 647 N N . GLY A 1 82 ? 11.882 7.381 -13.154 1.00 96.56 82 GLY A N 1
ATOM 648 C CA . GLY A 1 82 ? 11.948 5.927 -13.023 1.00 96.56 82 GLY A CA 1
ATOM 649 C C . GLY A 1 82 ? 10.663 5.266 -12.514 1.00 96.56 82 GLY A C 1
ATOM 650 O O . GLY A 1 82 ? 10.669 4.052 -12.310 1.00 96.56 82 GLY A O 1
ATOM 651 N N . GLY A 1 83 ? 9.592 6.031 -12.289 1.00 97.62 83 GLY A N 1
ATOM 652 C CA . GLY A 1 83 ? 8.291 5.515 -11.857 1.00 97.62 83 GLY A CA 1
ATOM 653 C C . GLY A 1 83 ? 7.320 5.257 -13.008 1.00 97.62 83 GLY A C 1
ATOM 654 O O . GLY A 1 83 ? 7.671 5.367 -14.179 1.00 97.62 83 GLY A O 1
ATOM 655 N N . PHE A 1 84 ? 6.074 4.933 -12.667 1.00 98.19 84 PHE A N 1
ATOM 656 C CA . PHE A 1 84 ? 4.974 4.774 -13.617 1.00 98.19 84 PHE A CA 1
ATOM 657 C C . PHE A 1 84 ? 3.816 5.719 -13.287 1.00 98.19 84 PHE A C 1
ATOM 659 O O . PHE A 1 84 ? 3.473 5.926 -12.121 1.00 98.19 84 PHE A O 1
ATOM 666 N N . TYR A 1 85 ? 3.201 6.277 -14.328 1.00 97.50 85 TYR A N 1
ATOM 667 C CA . TYR A 1 85 ? 1.948 7.025 -14.229 1.00 97.50 85 TYR A CA 1
ATOM 668 C C . TYR A 1 85 ? 0.759 6.082 -14.019 1.00 97.50 85 TYR A C 1
ATOM 670 O O . TYR A 1 85 ? 0.750 4.969 -14.536 1.00 97.50 85 TYR A O 1
ATOM 678 N N . TYR A 1 86 ? -0.286 6.564 -13.337 1.00 95.06 86 TYR A N 1
ATOM 679 C CA . TYR A 1 86 ? -1.525 5.793 -13.146 1.00 95.06 86 TYR A CA 1
ATOM 680 C C . TYR A 1 86 ? -2.269 5.505 -14.460 1.00 95.06 86 TYR A C 1
ATOM 682 O O . TYR A 1 86 ? -2.968 4.503 -14.585 1.00 95.06 86 TYR A O 1
ATOM 690 N N . ALA A 1 87 ? -2.160 6.416 -15.430 1.00 94.44 87 ALA A N 1
ATOM 691 C CA . ALA A 1 87 ? -2.792 6.292 -16.731 1.00 94.44 87 ALA A CA 1
ATOM 692 C C . ALA A 1 87 ? -2.005 7.057 -17.788 1.00 94.44 87 ALA A C 1
ATOM 694 O O . ALA A 1 87 ? -1.436 8.118 -17.529 1.00 94.44 87 ALA A O 1
ATOM 695 N N . ARG A 1 88 ? -2.082 6.583 -19.033 1.00 92.62 88 ARG A N 1
ATOM 696 C CA . ARG A 1 88 ? -1.474 7.252 -20.191 1.00 92.62 88 ARG A CA 1
ATOM 697 C C . ARG A 1 88 ? -1.941 8.699 -20.370 1.00 92.62 88 ARG A C 1
ATOM 699 O O . ARG A 1 88 ? -1.169 9.547 -20.800 1.00 92.62 88 ARG A O 1
ATOM 706 N N . SER A 1 89 ? -3.193 8.998 -20.023 1.00 93.50 89 SER A N 1
ATOM 707 C CA . SER A 1 89 ? -3.742 10.354 -20.108 1.00 93.50 89 SER A CA 1
ATOM 708 C C . SER A 1 89 ? -3.117 11.325 -19.105 1.00 93.50 89 SER A C 1
ATOM 710 O O . SER A 1 89 ? -3.232 12.526 -19.319 1.00 93.50 89 SER A O 1
ATOM 712 N N . ALA A 1 90 ? -2.456 10.842 -18.050 1.00 94.06 90 ALA A N 1
ATOM 713 C CA . ALA A 1 90 ? -1.809 11.664 -17.030 1.00 94.06 90 ALA A CA 1
ATOM 714 C C . ALA A 1 90 ? -0.456 12.240 -17.489 1.00 94.06 90 ALA A C 1
ATOM 716 O O . ALA A 1 90 ? 0.011 13.238 -16.943 1.00 94.06 90 ALA A O 1
ATOM 717 N N . ILE A 1 91 ? 0.162 11.638 -18.508 1.00 94.00 91 ILE A N 1
ATOM 718 C CA . ILE A 1 91 ? 1.491 12.018 -18.993 1.00 94.00 91 ILE A CA 1
ATOM 719 C C . ILE A 1 91 ? 1.450 13.438 -19.572 1.00 94.00 91 ILE A C 1
ATOM 721 O O . ILE A 1 91 ? 0.629 13.749 -20.436 1.00 94.00 91 ILE A O 1
ATOM 725 N N . GLY A 1 92 ? 2.339 14.306 -19.082 1.00 90.06 92 GLY A N 1
ATOM 726 C CA . GLY A 1 92 ? 2.443 15.703 -19.514 1.00 90.06 92 GLY A CA 1
ATOM 727 C C . GLY A 1 92 ? 1.315 16.616 -19.022 1.00 90.06 92 GLY A C 1
ATOM 728 O O . GLY A 1 92 ? 1.259 17.778 -19.427 1.00 90.06 92 GLY A O 1
ATOM 729 N N . ARG A 1 93 ? 0.410 16.131 -18.157 1.00 92.44 93 ARG A N 1
ATOM 730 C CA . ARG A 1 93 ? -0.648 16.961 -17.569 1.00 92.44 93 ARG A CA 1
ATOM 731 C C . ARG A 1 93 ? -0.187 17.594 -16.254 1.00 92.44 93 ARG A C 1
ATOM 733 O O . ARG A 1 93 ? 0.234 16.866 -15.356 1.00 92.44 93 ARG A O 1
ATOM 740 N N . PRO A 1 94 ? -0.328 18.922 -16.087 1.00 91.56 94 PRO A N 1
ATOM 741 C CA . PRO A 1 94 ? -0.049 19.577 -14.814 1.00 91.56 94 PRO A CA 1
ATOM 742 C C . PRO A 1 94 ? -0.824 18.934 -13.658 1.00 91.56 94 PRO A C 1
ATOM 744 O O . PRO A 1 94 ? -2.015 18.657 -13.783 1.00 91.56 94 PRO A O 1
ATOM 747 N N . GLY A 1 95 ? -0.142 18.708 -12.534 1.00 88.12 95 GLY A N 1
ATOM 748 C CA . GLY A 1 95 ? -0.723 18.092 -11.336 1.00 88.12 95 GLY A CA 1
ATOM 749 C C . GLY A 1 95 ? -0.682 16.561 -11.304 1.00 88.12 95 GLY A C 1
ATOM 750 O O . GLY A 1 95 ? -1.031 15.984 -10.278 1.00 88.12 95 GLY A O 1
ATOM 751 N N . PHE A 1 96 ? -0.222 15.906 -12.373 1.00 92.62 96 PHE A N 1
ATOM 752 C CA . PHE A 1 96 ? -0.001 14.462 -12.403 1.00 92.62 96 PHE A CA 1
ATOM 753 C C . PHE A 1 96 ? 1.487 14.137 -12.552 1.00 92.62 96 PHE A C 1
ATOM 755 O O . PHE A 1 96 ? 2.192 14.754 -13.347 1.00 92.62 96 PHE A O 1
ATOM 762 N N . ALA A 1 97 ? 1.950 13.134 -11.815 1.00 95.44 97 ALA A N 1
ATOM 763 C CA . ALA A 1 97 ? 3.288 12.569 -11.905 1.00 95.44 97 ALA A CA 1
ATOM 764 C C . ALA A 1 97 ? 3.233 11.053 -11.680 1.00 95.44 97 ALA A C 1
ATOM 766 O O . ALA A 1 97 ? 2.213 10.507 -11.251 1.00 95.44 97 ALA A O 1
ATOM 767 N N . ALA A 1 98 ? 4.352 10.378 -11.943 1.00 97.31 98 ALA A N 1
ATOM 768 C CA . ALA A 1 98 ? 4.532 9.001 -11.516 1.00 97.31 98 ALA A CA 1
ATOM 769 C C . ALA A 1 98 ? 4.457 8.887 -9.981 1.00 97.31 98 ALA A C 1
ATOM 771 O O . ALA A 1 98 ? 5.083 9.670 -9.244 1.00 97.31 98 ALA A O 1
ATOM 772 N N . ASP A 1 99 ? 3.710 7.891 -9.507 1.00 97.44 99 ASP A N 1
ATOM 773 C CA . ASP A 1 99 ? 3.367 7.718 -8.095 1.00 97.44 99 ASP A CA 1
ATOM 774 C C . ASP A 1 99 ? 3.737 6.323 -7.562 1.00 97.44 99 ASP A C 1
ATOM 776 O O . ASP A 1 99 ? 3.959 5.376 -8.324 1.00 97.44 99 ASP A O 1
ATOM 780 N N . ILE A 1 100 ? 3.859 6.212 -6.238 1.00 98.50 100 ILE A N 1
ATOM 781 C CA . ILE A 1 100 ? 4.258 4.979 -5.537 1.00 98.50 100 ILE A CA 1
ATOM 782 C C . ILE A 1 100 ? 3.329 3.812 -5.868 1.00 98.50 100 ILE A C 1
ATOM 784 O O . ILE A 1 100 ? 3.802 2.694 -6.079 1.00 98.50 100 ILE A O 1
ATOM 788 N N . GLU A 1 101 ? 2.022 4.056 -5.917 1.00 97.12 101 GLU A N 1
ATOM 789 C CA . GLU A 1 101 ? 1.034 3.001 -6.086 1.00 97.12 101 GLU A CA 1
ATOM 790 C C . GLU A 1 101 ? 1.102 2.415 -7.488 1.00 97.12 101 GLU A C 1
ATOM 792 O O . GLU A 1 101 ? 1.329 1.212 -7.631 1.00 97.12 101 GLU A O 1
ATOM 797 N N . SER A 1 102 ? 1.007 3.264 -8.504 1.00 97.81 102 SER A N 1
ATOM 798 C CA . SER A 1 102 ? 1.097 2.889 -9.913 1.00 97.81 102 SER A CA 1
ATOM 799 C C . SER A 1 102 ? 2.435 2.210 -10.218 1.00 97.81 102 SER A C 1
ATOM 801 O O . SER A 1 102 ? 2.477 1.177 -10.886 1.00 97.81 102 SER A O 1
ATOM 803 N N . THR A 1 103 ? 3.534 2.712 -9.646 1.00 98.50 103 THR A N 1
ATOM 804 C CA . THR A 1 103 ? 4.868 2.108 -9.799 1.00 98.50 103 THR A CA 1
ATOM 805 C C . THR A 1 103 ? 4.960 0.737 -9.128 1.00 98.50 103 THR A C 1
ATOM 807 O O . THR A 1 103 ? 5.515 -0.197 -9.705 1.00 98.50 103 THR A O 1
ATOM 810 N N . SER A 1 104 ? 4.396 0.573 -7.928 1.00 98.25 104 SER A N 1
ATOM 811 C CA . SER A 1 104 ? 4.375 -0.725 -7.241 1.00 98.25 104 SER A CA 1
ATOM 812 C C . SER A 1 104 ? 3.508 -1.756 -7.972 1.00 98.25 104 SER A C 1
ATOM 814 O O . SER A 1 104 ? 3.880 -2.927 -8.046 1.00 98.25 104 SER A O 1
ATOM 816 N N . GLN A 1 105 ? 2.394 -1.324 -8.572 1.00 97.00 105 GLN A N 1
ATOM 817 C CA . GLN A 1 105 ? 1.526 -2.177 -9.382 1.00 97.00 105 GLN A CA 1
ATOM 818 C C . GLN A 1 105 ? 2.216 -2.590 -10.683 1.00 97.00 105 GLN A C 1
ATOM 820 O O . GLN A 1 105 ? 2.202 -3.772 -11.019 1.00 97.00 105 GLN A O 1
ATOM 825 N N . ALA A 1 106 ? 2.898 -1.666 -11.365 1.00 97.00 106 ALA A N 1
ATOM 826 C CA . ALA A 1 106 ? 3.719 -1.986 -12.531 1.00 97.00 106 ALA A CA 1
ATOM 827 C C . ALA A 1 106 ? 4.842 -2.977 -12.178 1.00 97.00 106 ALA A C 1
ATOM 829 O O . ALA A 1 106 ? 5.109 -3.915 -12.928 1.00 97.00 106 ALA A O 1
ATOM 830 N N . LEU A 1 107 ? 5.465 -2.837 -11.003 1.00 97.19 107 LEU A N 1
ATOM 831 C CA . LEU A 1 107 ? 6.450 -3.801 -10.512 1.00 97.19 107 LEU A CA 1
ATOM 832 C C . LEU A 1 107 ? 5.839 -5.182 -10.251 1.00 97.19 107 LEU A C 1
ATOM 834 O O . LEU A 1 107 ? 6.426 -6.196 -10.631 1.00 97.19 107 LEU A O 1
ATOM 838 N N . GLY A 1 108 ? 4.658 -5.227 -9.631 1.00 95.88 108 GLY A N 1
ATOM 839 C CA . GLY A 1 108 ? 3.885 -6.453 -9.441 1.00 95.88 108 GLY A CA 1
ATOM 840 C C . GLY A 1 108 ? 3.544 -7.126 -10.770 1.00 95.88 108 GLY A C 1
ATOM 841 O O . GLY A 1 108 ? 3.767 -8.326 -10.915 1.00 95.88 108 GLY A O 1
ATOM 842 N N . PHE A 1 109 ? 3.114 -6.342 -11.760 1.00 93.44 109 PHE A N 1
ATOM 843 C CA . PHE A 1 109 ? 2.866 -6.802 -13.125 1.00 93.44 109 PHE A CA 1
ATOM 844 C C . PHE A 1 109 ? 4.128 -7.405 -13.754 1.00 93.44 109 PHE A C 1
ATOM 846 O O . PHE A 1 109 ? 4.092 -8.522 -14.264 1.00 93.44 109 PHE A O 1
ATOM 853 N N . MET A 1 110 ? 5.276 -6.727 -13.653 1.00 92.75 110 MET A N 1
ATOM 854 C CA . MET A 1 110 ? 6.548 -7.259 -14.157 1.00 92.75 110 MET A CA 1
ATOM 855 C C . MET A 1 110 ? 6.948 -8.578 -13.490 1.00 92.75 110 MET A C 1
ATOM 857 O O . MET A 1 110 ? 7.516 -9.450 -14.145 1.00 92.75 110 MET A O 1
ATOM 861 N N . ARG A 1 111 ? 6.633 -8.754 -12.204 1.00 92.12 111 ARG A N 1
ATOM 862 C CA . ARG A 1 111 ? 6.876 -10.009 -11.480 1.00 92.12 111 ARG A CA 1
ATOM 863 C C . ARG A 1 111 ? 5.957 -11.130 -11.942 1.00 92.12 111 ARG A C 1
ATOM 865 O O . ARG A 1 111 ? 6.450 -12.221 -12.209 1.00 92.12 111 ARG A O 1
ATOM 872 N N . SER A 1 112 ? 4.655 -10.876 -12.045 1.00 88.56 112 SER A N 1
ATOM 873 C CA . SER A 1 112 ? 3.683 -11.911 -12.415 1.00 88.56 112 SER A CA 1
ATOM 874 C C . SER A 1 112 ? 3.826 -12.390 -13.861 1.00 88.56 112 SER A C 1
ATOM 876 O O . SER A 1 112 ? 3.421 -13.506 -14.160 1.00 88.56 112 SER A O 1
ATOM 878 N N . HIS A 1 113 ? 4.452 -11.592 -14.730 1.00 85.75 113 HIS A N 1
ATOM 879 C CA . HIS A 1 113 ? 4.670 -11.920 -16.144 1.00 85.75 113 HIS A CA 1
ATOM 880 C C . HIS A 1 113 ? 6.124 -12.319 -16.459 1.00 85.75 113 HIS A C 1
ATOM 882 O O . HIS A 1 113 ? 6.543 -12.280 -17.611 1.00 85.75 113 HIS A O 1
ATOM 888 N N . GLY A 1 114 ? 6.932 -12.660 -15.446 1.00 87.06 114 GLY A N 1
ATOM 889 C CA . GLY A 1 114 ? 8.294 -13.182 -15.635 1.00 87.06 114 GLY A CA 1
ATOM 890 C C . GLY A 1 114 ? 9.357 -12.157 -16.056 1.00 87.06 114 GLY A C 1
ATOM 891 O O . GLY A 1 114 ? 10.531 -12.498 -16.133 1.00 87.06 114 GLY A O 1
ATOM 892 N N . MET A 1 115 ? 8.996 -10.887 -16.248 1.00 89.69 115 MET A N 1
ATOM 893 C CA . MET A 1 115 ? 9.911 -9.830 -16.710 1.00 89.69 115 MET A CA 1
ATOM 894 C C . MET A 1 115 ? 10.860 -9.309 -15.618 1.00 89.69 115 MET A C 1
ATOM 896 O O . MET A 1 115 ? 11.824 -8.602 -15.903 1.00 89.69 115 MET A O 1
ATOM 900 N N . PHE A 1 116 ? 10.589 -9.616 -14.348 1.00 93.06 116 PHE A N 1
ATOM 901 C CA . PHE A 1 116 ? 11.326 -9.048 -13.217 1.00 93.06 116 PHE A CA 1
ATOM 902 C C . PHE A 1 116 ? 12.793 -9.495 -13.132 1.00 93.06 116 PHE A C 1
ATOM 904 O O . PHE A 1 116 ? 13.658 -8.696 -12.762 1.00 93.06 116 PHE A O 1
ATOM 911 N N . ASN A 1 117 ? 13.081 -10.759 -13.454 1.00 90.94 117 ASN A N 1
ATOM 912 C CA . ASN A 1 117 ? 14.438 -11.307 -13.359 1.00 90.94 117 ASN A CA 1
ATOM 913 C C . ASN A 1 117 ? 15.329 -10.815 -14.505 1.00 90.94 117 ASN A C 1
ATOM 915 O O . ASN A 1 117 ? 16.502 -10.530 -14.279 1.00 90.94 117 ASN A O 1
ATOM 919 N N . ASP A 1 118 ? 14.742 -10.612 -15.685 1.00 91.44 118 ASP A N 1
ATOM 920 C CA . ASP A 1 118 ? 15.436 -10.137 -16.887 1.00 91.44 118 ASP A CA 1
ATOM 921 C C . ASP A 1 118 ? 15.460 -8.601 -17.003 1.00 91.44 118 ASP A C 1
ATOM 923 O O . ASP A 1 118 ? 15.948 -8.040 -17.987 1.00 91.44 118 ASP A O 1
ATOM 927 N N . MET A 1 119 ? 14.939 -7.892 -15.994 1.00 93.38 119 MET A N 1
ATOM 928 C CA . MET A 1 119 ? 14.909 -6.433 -15.959 1.00 93.38 119 MET A CA 1
ATOM 929 C C . MET A 1 119 ? 16.328 -5.847 -16.092 1.00 93.38 119 MET A C 1
ATOM 931 O O . MET A 1 119 ? 17.193 -6.153 -15.261 1.00 93.38 119 MET A O 1
ATOM 935 N N . PRO A 1 120 ? 16.572 -4.930 -17.052 1.00 94.88 120 PRO A N 1
ATOM 936 C CA . PRO A 1 120 ? 17.874 -4.293 -17.206 1.00 94.88 120 PRO A CA 1
ATOM 937 C C . PRO A 1 120 ? 18.333 -3.589 -15.925 1.00 94.88 120 PRO A C 1
ATOM 939 O O . PRO A 1 120 ? 17.559 -2.878 -15.280 1.00 94.88 120 PRO A O 1
ATOM 942 N N . ALA A 1 121 ? 19.621 -3.717 -15.590 1.00 96.94 121 ALA A N 1
ATOM 943 C CA . ALA A 1 121 ? 20.180 -3.192 -14.339 1.00 96.94 121 ALA A CA 1
ATOM 944 C C . ALA A 1 121 ? 19.920 -1.687 -14.136 1.00 96.94 121 ALA A C 1
ATOM 946 O O . ALA A 1 121 ? 19.622 -1.249 -13.028 1.00 96.94 121 ALA A O 1
ATOM 947 N N . HIS A 1 122 ? 19.965 -0.894 -15.210 1.00 96.06 122 HIS A N 1
ATOM 948 C CA . HIS A 1 122 ? 19.691 0.542 -15.138 1.00 96.06 122 HIS A CA 1
ATOM 949 C C . HIS A 1 122 ? 18.212 0.858 -14.840 1.00 96.06 122 HIS A C 1
ATOM 951 O O . HIS A 1 122 ? 17.934 1.834 -14.148 1.00 96.06 122 HIS A O 1
ATOM 957 N N . ILE A 1 123 ? 17.265 0.032 -15.304 1.00 96.06 123 ILE A N 1
ATOM 958 C CA . ILE A 1 123 ? 15.836 0.167 -14.970 1.00 96.06 123 ILE A CA 1
ATOM 959 C C . ILE A 1 123 ? 15.607 -0.216 -13.510 1.00 96.06 123 ILE A C 1
ATOM 961 O O . ILE A 1 123 ? 14.956 0.529 -12.778 1.00 96.06 123 ILE A O 1
ATOM 965 N N . ARG A 1 124 ? 16.213 -1.324 -13.060 1.00 97.81 124 ARG A N 1
ATOM 966 C CA . ARG A 1 124 ? 16.196 -1.737 -11.649 1.00 97.81 124 ARG A CA 1
ATOM 967 C C . ARG A 1 124 ? 16.696 -0.612 -10.746 1.00 97.81 124 ARG A C 1
ATOM 969 O O . ARG A 1 124 ? 16.026 -0.265 -9.778 1.00 97.81 124 ARG A O 1
ATOM 976 N N . GLN A 1 125 ? 17.830 -0.005 -11.094 1.00 98.38 125 GLN A N 1
ATOM 977 C CA . GLN A 1 125 ? 18.393 1.104 -10.330 1.00 98.38 125 GLN A CA 1
ATOM 978 C C . GLN A 1 125 ? 17.468 2.327 -10.313 1.00 98.38 125 GLN A C 1
ATOM 980 O O . GLN A 1 125 ? 17.289 2.927 -9.257 1.00 98.38 125 GLN A O 1
ATOM 985 N N . LYS A 1 126 ? 16.834 2.674 -11.441 1.00 98.31 126 LYS A N 1
ATOM 986 C CA . LYS A 1 126 ? 15.856 3.772 -11.494 1.00 98.31 126 LYS A CA 1
ATOM 987 C C . LYS A 1 126 ? 14.641 3.521 -10.604 1.00 98.31 126 LYS A C 1
ATOM 989 O O . LYS A 1 126 ? 14.225 4.438 -9.908 1.00 98.31 126 LYS A O 1
ATOM 994 N N . LEU A 1 127 ? 14.117 2.296 -10.559 1.00 98.50 127 LEU A N 1
ATOM 995 C CA . LEU A 1 127 ? 13.019 1.937 -9.655 1.00 98.50 127 LEU A CA 1
ATOM 996 C C . LEU A 1 127 ? 13.431 2.036 -8.181 1.00 98.50 127 LEU A C 1
ATOM 998 O O . LEU A 1 127 ? 12.679 2.574 -7.371 1.00 98.50 127 LEU A O 1
ATOM 1002 N N . ILE A 1 128 ? 14.633 1.564 -7.831 1.00 98.75 128 ILE A N 1
ATOM 1003 C CA . ILE A 1 128 ? 15.180 1.700 -6.471 1.00 98.75 128 ILE A CA 1
ATOM 1004 C C . ILE A 1 128 ? 15.255 3.180 -6.089 1.00 98.75 128 ILE A C 1
ATOM 1006 O O . ILE A 1 128 ? 14.697 3.588 -5.070 1.00 98.75 128 ILE A O 1
ATOM 1010 N N . THR A 1 129 ? 15.890 3.993 -6.936 1.00 98.69 129 THR A N 1
ATOM 1011 C CA . THR A 1 129 ? 16.035 5.434 -6.717 1.00 98.69 129 THR A CA 1
ATOM 1012 C C . THR A 1 129 ? 14.679 6.134 -6.649 1.00 98.69 129 THR A C 1
ATOM 1014 O O . THR A 1 129 ? 14.498 7.001 -5.795 1.00 98.69 129 THR A O 1
ATOM 1017 N N . PHE A 1 130 ? 13.705 5.726 -7.469 1.00 98.75 130 PHE A N 1
ATOM 1018 C CA . PHE A 1 130 ? 12.340 6.237 -7.412 1.00 98.75 130 PHE A CA 1
ATOM 1019 C C . PHE A 1 130 ? 11.743 6.040 -6.018 1.00 98.75 130 PHE A C 1
ATOM 1021 O O . PHE A 1 130 ? 11.425 7.032 -5.370 1.00 98.75 130 PHE A O 1
ATOM 1028 N N . PHE A 1 131 ? 11.645 4.805 -5.512 1.00 98.75 131 PHE A N 1
ATOM 1029 C CA . PHE A 1 131 ? 11.030 4.555 -4.200 1.00 98.75 131 PHE A CA 1
ATOM 1030 C C . PHE A 1 131 ? 11.802 5.225 -3.060 1.00 98.75 131 PHE A C 1
ATOM 1032 O O . PHE A 1 131 ? 11.190 5.837 -2.187 1.00 98.75 131 PHE A O 1
ATOM 1039 N N . GLN A 1 132 ? 13.135 5.173 -3.092 1.00 98.62 132 GLN A N 1
ATOM 1040 C CA . GLN A 1 132 ? 13.993 5.830 -2.105 1.00 98.62 132 GLN A CA 1
ATOM 1041 C C . GLN A 1 132 ? 13.778 7.348 -2.058 1.00 98.62 132 GLN A C 1
ATOM 1043 O O . GLN A 1 132 ? 13.670 7.915 -0.973 1.00 98.62 132 GLN A O 1
ATOM 1048 N N . SER A 1 133 ? 13.637 8.002 -3.216 1.00 97.88 133 SER A N 1
ATOM 1049 C CA . SER A 1 133 ? 13.401 9.452 -3.305 1.00 97.88 133 SER A CA 1
ATOM 1050 C C . SER A 1 133 ? 12.073 9.905 -2.692 1.00 97.88 133 SER A C 1
ATOM 1052 O O . SER A 1 133 ? 11.893 11.089 -2.419 1.00 97.88 133 SER A O 1
ATOM 1054 N N . ARG A 1 134 ? 11.133 8.975 -2.482 1.00 98.12 134 ARG A N 1
ATOM 1055 C CA . ARG A 1 134 ? 9.828 9.258 -1.877 1.00 98.12 134 ARG A CA 1
ATOM 1056 C C . ARG A 1 134 ? 9.844 9.177 -0.363 1.00 98.12 134 ARG A C 1
ATOM 1058 O O . ARG A 1 134 ? 8.838 9.518 0.254 1.00 98.12 134 ARG A O 1
ATOM 1065 N N . GLN A 1 135 ? 10.935 8.710 0.236 1.00 98.31 135 GLN A N 1
ATOM 1066 C CA . GLN A 1 135 ? 11.019 8.585 1.677 1.00 98.31 135 GLN A CA 1
ATOM 1067 C C . GLN A 1 135 ? 11.295 9.938 2.330 1.00 98.31 135 GLN A C 1
ATOM 1069 O O . GLN A 1 135 ? 12.292 10.597 2.047 1.00 98.31 135 GLN A O 1
ATOM 1074 N N . ASP A 1 136 ? 10.436 10.322 3.262 1.00 96.19 136 ASP A N 1
ATOM 1075 C CA . ASP A 1 136 ? 10.641 11.483 4.108 1.00 96.19 136 ASP A CA 1
ATOM 1076 C C . ASP A 1 136 ? 11.661 11.160 5.221 1.00 96.19 136 ASP A C 1
ATOM 1078 O O . ASP A 1 136 ? 11.439 10.229 6.006 1.00 96.19 136 ASP A O 1
ATOM 1082 N N . PRO A 1 137 ? 12.774 11.907 5.341 1.00 93.38 137 PRO A N 1
ATOM 1083 C CA . PRO A 1 137 ? 13.810 11.625 6.337 1.00 93.38 137 PRO A CA 1
ATOM 1084 C C . PRO A 1 137 ? 13.312 11.795 7.775 1.00 93.38 137 PRO A C 1
ATOM 1086 O O . PRO A 1 137 ? 13.710 11.040 8.671 1.00 93.38 137 PRO A O 1
ATOM 1089 N N . VAL A 1 138 ? 12.419 12.764 7.997 1.00 90.69 138 VAL A N 1
ATOM 1090 C CA . VAL A 1 138 ? 11.957 13.151 9.333 1.00 90.69 138 VAL A CA 1
ATOM 1091 C C . VAL A 1 138 ? 11.078 12.069 9.932 1.00 90.69 138 VAL A C 1
ATOM 1093 O O . VAL A 1 138 ? 11.309 11.659 11.064 1.00 90.69 138 VAL A O 1
ATOM 1096 N N . THR A 1 139 ? 10.102 11.576 9.181 1.00 94.00 139 THR A N 1
ATOM 1097 C CA . THR A 1 139 ? 9.083 10.640 9.663 1.00 94.00 139 THR A CA 1
ATOM 1098 C C . THR A 1 139 ? 9.344 9.194 9.251 1.00 94.00 139 THR A C 1
ATOM 1100 O O . THR A 1 139 ? 8.895 8.277 9.935 1.00 94.00 139 THR A O 1
ATOM 1103 N N . GLY A 1 140 ? 10.091 8.974 8.165 1.00 95.81 140 GLY A N 1
ATOM 1104 C CA . GLY A 1 140 ? 10.348 7.657 7.579 1.00 95.81 140 GLY A CA 1
ATOM 1105 C C . GLY A 1 140 ? 9.239 7.153 6.655 1.00 95.81 140 GLY A C 1
ATOM 1106 O O . GLY A 1 140 ? 9.393 6.070 6.090 1.00 95.81 140 GLY A O 1
ATOM 1107 N N . TYR A 1 141 ? 8.138 7.900 6.508 1.00 97.81 141 TYR A N 1
ATOM 1108 C CA . TYR A 1 141 ? 7.037 7.576 5.596 1.00 97.81 141 TYR A CA 1
ATOM 1109 C C . TYR A 1 141 ? 7.391 7.872 4.140 1.00 97.81 141 TYR A C 1
ATOM 1111 O O . TYR A 1 141 ? 8.368 8.555 3.856 1.00 97.81 141 TYR A O 1
ATOM 1119 N N . PHE A 1 142 ? 6.569 7.368 3.218 1.00 98.44 142 PHE A N 1
ATOM 1120 C CA . PHE A 1 142 ? 6.754 7.555 1.783 1.00 98.44 142 PHE A CA 1
ATOM 1121 C C . PHE A 1 142 ? 5.630 8.409 1.191 1.00 98.44 142 PHE A C 1
ATOM 1123 O O . PHE A 1 142 ? 4.448 8.070 1.309 1.00 98.44 142 PHE A O 1
ATOM 1130 N N . PHE A 1 143 ? 5.992 9.500 0.520 1.00 97.81 143 PHE A N 1
ATOM 1131 C CA . PHE A 1 143 ? 5.050 10.466 -0.037 1.00 97.81 143 PHE A CA 1
ATOM 1132 C C . PHE A 1 143 ? 5.360 10.779 -1.497 1.00 97.81 143 PHE A C 1
ATOM 1134 O O . PHE A 1 143 ? 6.512 10.962 -1.888 1.00 97.81 143 PHE A O 1
ATOM 1141 N N . ASP A 1 144 ? 4.311 10.880 -2.312 1.00 96.31 144 ASP A N 1
ATOM 1142 C CA . ASP A 1 144 ? 4.450 11.398 -3.669 1.00 96.31 144 ASP A CA 1
ATOM 1143 C C . ASP A 1 144 ? 4.605 12.926 -3.617 1.00 96.31 144 ASP A C 1
ATOM 1145 O O . ASP A 1 144 ? 3.804 13.577 -2.938 1.00 96.31 144 ASP A O 1
ATOM 1149 N N . PRO A 1 145 ? 5.557 13.533 -4.353 1.00 91.81 145 PRO A N 1
ATOM 1150 C CA . PRO A 1 145 ? 5.801 14.974 -4.314 1.00 91.81 145 PRO A CA 1
ATOM 1151 C C . PRO A 1 145 ? 4.559 15.815 -4.612 1.00 91.81 145 PRO A C 1
ATOM 1153 O O . PRO A 1 145 ? 4.397 16.887 -4.041 1.00 91.81 145 PRO A O 1
ATOM 1156 N N . GLN A 1 146 ? 3.655 15.315 -5.462 1.00 90.50 146 GLN A N 1
ATOM 1157 C CA . GLN A 1 146 ? 2.419 16.014 -5.826 1.00 90.50 146 GLN A CA 1
ATOM 1158 C C . GLN A 1 146 ? 1.394 16.120 -4.682 1.00 90.50 146 GLN A C 1
ATOM 1160 O O . GLN A 1 146 ? 0.491 16.947 -4.759 1.00 90.50 146 GLN A O 1
ATOM 1165 N N . PHE A 1 147 ? 1.514 15.294 -3.637 1.00 91.38 147 PHE A N 1
ATOM 1166 C CA . PHE A 1 147 ? 0.614 15.310 -2.477 1.00 91.38 147 PHE A CA 1
ATOM 1167 C C . PHE A 1 147 ? 1.321 15.740 -1.185 1.00 91.38 147 PHE A C 1
ATOM 1169 O O . PHE A 1 147 ? 0.686 16.285 -0.281 1.00 91.38 147 PHE A O 1
ATOM 1176 N N . GLY A 1 148 ? 2.630 15.492 -1.081 1.00 91.31 148 GLY A N 1
ATOM 1177 C CA . GLY A 1 148 ? 3.378 15.676 0.159 1.00 91.31 148 GLY A CA 1
ATOM 1178 C C . GLY A 1 148 ? 2.821 14.815 1.298 1.00 91.31 148 GLY A C 1
ATOM 1179 O O . GLY A 1 148 ? 2.241 13.751 1.075 1.00 91.31 148 GLY A O 1
ATOM 1180 N N . SER A 1 149 ? 2.985 15.286 2.533 1.00 91.69 149 SER A N 1
ATOM 1181 C C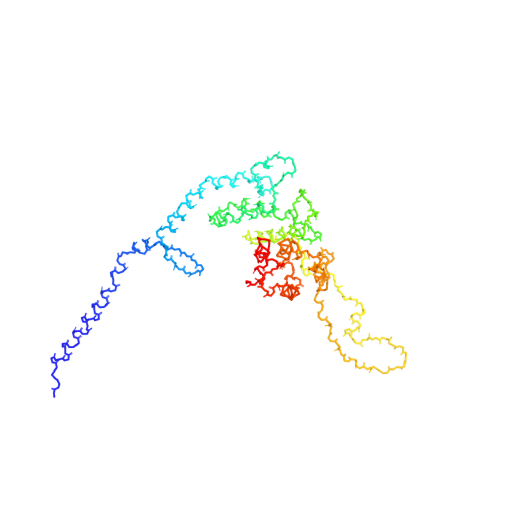A . SER A 1 149 ? 2.514 14.588 3.736 1.00 91.69 149 SER A CA 1
ATOM 1182 C C . SER A 1 149 ? 1.015 14.746 4.011 1.00 91.69 149 SER A C 1
ATOM 1184 O O . SER A 1 149 ? 0.478 14.053 4.877 1.00 91.69 149 SER A O 1
ATOM 1186 N N . ASN A 1 150 ? 0.319 15.621 3.276 1.00 92.12 150 ASN A N 1
ATOM 1187 C CA . ASN A 1 150 ? -1.109 15.879 3.453 1.00 92.12 150 ASN A CA 1
ATOM 1188 C C . ASN A 1 150 ? -1.962 14.837 2.713 1.00 92.12 150 ASN A C 1
ATOM 1190 O O . ASN A 1 150 ? -2.610 15.121 1.706 1.00 92.12 150 ASN A O 1
ATOM 1194 N N . VAL A 1 151 ? -1.923 13.601 3.201 1.00 93.38 151 VAL A N 1
ATOM 1195 C CA . VAL A 1 151 ? -2.661 12.465 2.643 1.00 93.38 151 VAL A CA 1
ATOM 1196 C C . VAL A 1 151 ? -3.459 11.755 3.730 1.00 93.38 151 VAL A C 1
ATOM 1198 O O . VAL A 1 151 ? -3.141 11.839 4.917 1.00 93.38 151 VAL A O 1
ATOM 1201 N N . SER A 1 152 ? -4.494 11.018 3.322 1.00 93.75 152 SER A N 1
ATOM 1202 C CA . SER A 1 152 ? -5.258 10.181 4.246 1.00 93.75 152 SER A CA 1
ATOM 1203 C C . SER A 1 152 ? -4.371 9.132 4.920 1.00 93.75 152 SER A C 1
ATOM 1205 O O . SER A 1 152 ? -3.326 8.736 4.395 1.00 93.75 152 SER A O 1
ATOM 1207 N N . ASN A 1 153 ? -4.836 8.639 6.070 1.00 91.75 153 ASN A N 1
ATOM 1208 C CA . ASN A 1 153 ? -4.236 7.506 6.764 1.00 91.75 153 ASN A CA 1
ATOM 1209 C C . ASN A 1 153 ? -3.973 6.339 5.802 1.00 91.75 153 ASN A C 1
ATOM 1211 O O . ASN A 1 153 ? -2.827 5.938 5.613 1.00 91.75 153 ASN A O 1
ATOM 1215 N N . ALA A 1 154 ? -5.030 5.892 5.120 1.00 92.25 154 ALA A N 1
ATOM 1216 C CA . ALA A 1 154 ? -4.962 4.760 4.215 1.00 92.25 154 ALA A CA 1
ATOM 1217 C C . ALA A 1 154 ? -3.913 4.948 3.108 1.00 92.25 154 ALA A C 1
ATOM 1219 O O . ALA A 1 154 ? -3.146 4.026 2.829 1.00 92.25 154 ALA A O 1
ATOM 1220 N N . LYS A 1 155 ? -3.814 6.147 2.510 1.00 94.88 155 LYS A N 1
ATOM 1221 C CA . LYS A 1 155 ? -2.789 6.419 1.493 1.00 94.88 155 LYS A CA 1
ATOM 1222 C C . LYS A 1 155 ? -1.383 6.421 2.092 1.00 94.88 155 LYS A C 1
ATOM 1224 O O . LYS A 1 155 ? -0.498 5.814 1.496 1.00 94.88 155 LYS A O 1
ATOM 1229 N N . ARG A 1 156 ? -1.166 7.043 3.258 1.00 96.38 156 ARG A N 1
ATOM 1230 C CA . ARG A 1 156 ? 0.139 7.038 3.945 1.00 96.38 156 ARG A CA 1
ATOM 1231 C C . ARG A 1 156 ? 0.606 5.609 4.241 1.00 96.38 156 ARG A C 1
ATOM 1233 O O . ARG A 1 156 ? 1.729 5.251 3.889 1.00 96.38 156 ARG A O 1
ATOM 1240 N N . SER A 1 157 ? -0.257 4.795 4.846 1.00 95.31 157 SER A N 1
ATOM 1241 C CA . SER A 1 157 ? 0.058 3.414 5.226 1.00 95.31 157 SER A CA 1
ATOM 1242 C C . SER A 1 157 ? 0.277 2.517 4.006 1.00 95.31 157 SER A C 1
ATOM 1244 O O . SER A 1 157 ? 1.233 1.741 3.962 1.00 95.31 157 SER A O 1
ATOM 1246 N N . ARG A 1 158 ? -0.546 2.675 2.959 1.00 94.44 158 ARG A N 1
ATOM 1247 C CA . ARG A 1 158 ? -0.377 1.958 1.687 1.00 94.44 158 ARG A CA 1
ATOM 1248 C C . ARG A 1 158 ? 0.926 2.325 0.989 1.00 94.44 158 ARG A C 1
ATOM 1250 O O . ARG A 1 158 ? 1.642 1.424 0.565 1.00 94.44 158 ARG A O 1
ATOM 1257 N N . ASN A 1 159 ? 1.242 3.617 0.893 1.00 97.56 159 ASN A N 1
ATOM 1258 C CA . ASN A 1 159 ? 2.485 4.089 0.288 1.00 97.56 159 ASN A CA 1
ATOM 1259 C C . ASN A 1 159 ? 3.704 3.497 1.012 1.00 97.56 159 ASN A C 1
ATOM 1261 O O . ASN A 1 159 ? 4.625 3.016 0.356 1.00 97.56 159 ASN A O 1
ATOM 1265 N N . LEU A 1 160 ? 3.690 3.483 2.350 1.00 97.75 160 LEU A N 1
ATOM 1266 C CA . LEU A 1 160 ? 4.735 2.853 3.159 1.00 97.75 160 LEU A CA 1
ATOM 1267 C C . LEU A 1 160 ? 4.876 1.360 2.836 1.00 97.75 160 LEU A C 1
ATOM 1269 O O . LEU A 1 160 ? 5.971 0.908 2.510 1.00 97.75 160 LEU A O 1
ATOM 1273 N N . TYR A 1 161 ? 3.779 0.601 2.893 1.00 95.69 161 TYR A N 1
ATOM 1274 C CA . TYR A 1 161 ? 3.790 -0.836 2.611 1.00 95.69 161 TYR A CA 1
ATOM 1275 C C . TYR A 1 161 ? 4.296 -1.150 1.194 1.00 95.69 161 TYR A C 1
ATOM 1277 O O . TYR A 1 161 ? 5.168 -2.001 1.018 1.00 95.69 161 TYR A O 1
ATOM 1285 N N . GLN A 1 162 ? 3.786 -0.441 0.184 1.00 97.69 162 GLN A N 1
ATOM 1286 C CA . GLN A 1 162 ? 4.145 -0.660 -1.216 1.00 97.69 162 GLN A CA 1
ATOM 1287 C C . GLN A 1 162 ? 5.598 -0.288 -1.511 1.00 97.69 162 GLN A C 1
ATOM 1289 O O . GLN A 1 162 ? 6.284 -1.054 -2.184 1.00 97.69 162 GLN A O 1
ATOM 1294 N N . ALA A 1 163 ? 6.086 0.843 -0.994 1.00 98.44 163 ALA A N 1
ATOM 1295 C CA . ALA A 1 163 ? 7.468 1.257 -1.208 1.00 98.44 163 ALA A CA 1
ATOM 1296 C C . ALA A 1 163 ? 8.460 0.300 -0.533 1.00 98.44 163 ALA A C 1
ATOM 1298 O O . ALA A 1 163 ? 9.424 -0.124 -1.168 1.00 98.44 163 ALA A O 1
ATOM 1299 N N . VAL A 1 164 ? 8.199 -0.102 0.717 1.00 98.00 164 VAL A N 1
ATOM 1300 C CA . VAL A 1 164 ? 9.054 -1.057 1.442 1.00 98.00 164 VAL A CA 1
ATOM 1301 C C . VAL A 1 164 ? 9.064 -2.419 0.747 1.00 98.00 164 VAL A C 1
ATOM 1303 O O . VAL A 1 164 ? 10.136 -2.958 0.479 1.00 98.00 164 VAL A O 1
ATOM 1306 N N . GLY A 1 165 ? 7.895 -2.953 0.381 1.00 97.56 165 GLY A N 1
ATOM 1307 C CA . GLY A 1 165 ? 7.805 -4.231 -0.329 1.00 97.56 165 GLY A CA 1
ATOM 1308 C C . GLY A 1 165 ? 8.467 -4.200 -1.711 1.00 97.56 165 GLY A C 1
ATOM 1309 O O . GLY A 1 165 ? 9.095 -5.181 -2.125 1.00 97.56 165 GLY A O 1
ATOM 1310 N N . ALA A 1 166 ? 8.373 -3.075 -2.426 1.00 98.38 166 ALA A N 1
ATOM 1311 C CA . ALA A 1 166 ? 9.038 -2.892 -3.711 1.00 98.38 166 ALA A CA 1
ATOM 1312 C C . ALA A 1 166 ? 10.564 -2.844 -3.567 1.00 98.38 166 ALA A C 1
ATOM 1314 O O . ALA A 1 166 ? 11.254 -3.560 -4.292 1.00 98.38 166 ALA A O 1
ATOM 1315 N N . LEU A 1 167 ? 11.086 -2.067 -2.611 1.00 98.69 167 LEU A N 1
ATOM 1316 C CA . LEU A 1 167 ? 12.521 -1.994 -2.318 1.00 98.69 167 LEU A CA 1
ATOM 1317 C C . LEU A 1 167 ? 13.081 -3.367 -1.944 1.00 98.69 167 LEU A C 1
ATOM 1319 O O . LEU A 1 167 ? 14.033 -3.822 -2.577 1.00 98.69 167 LEU A O 1
ATOM 1323 N N . GLN A 1 168 ? 12.415 -4.076 -1.030 1.00 97.69 168 GLN A N 1
ATOM 1324 C CA . GLN A 1 168 ? 12.796 -5.433 -0.642 1.00 97.69 168 GLN A CA 1
ATOM 1325 C C . GLN A 1 168 ? 12.836 -6.374 -1.854 1.00 97.69 168 GLN A C 1
ATOM 1327 O O . GLN A 1 168 ? 13.805 -7.106 -2.044 1.00 97.69 168 GLN A O 1
ATOM 1332 N N . SER A 1 169 ? 11.810 -6.329 -2.711 1.00 96.50 169 SER A N 1
ATOM 1333 C CA . SER A 1 169 ? 11.756 -7.159 -3.922 1.00 96.50 169 SER A CA 1
ATOM 1334 C C . SER A 1 169 ? 12.906 -6.843 -4.881 1.00 96.50 169 SER A C 1
ATOM 1336 O O . SER A 1 169 ? 13.465 -7.746 -5.497 1.00 96.50 169 SER A O 1
ATOM 1338 N N . LEU A 1 170 ? 13.264 -5.563 -5.009 1.00 97.56 170 LEU A N 1
ATOM 1339 C CA . LEU A 1 170 ? 14.356 -5.080 -5.854 1.00 97.56 170 LEU A CA 1
ATOM 1340 C C . LEU A 1 170 ? 15.751 -5.371 -5.276 1.00 97.56 170 LEU A C 1
ATOM 1342 O O . LEU A 1 170 ? 16.727 -5.186 -6.006 1.00 97.56 170 LEU A O 1
ATOM 1346 N N . GLY A 1 171 ? 15.843 -5.852 -4.030 1.00 97.38 171 GLY A N 1
ATOM 1347 C CA . GLY A 1 171 ? 17.100 -6.105 -3.323 1.00 97.38 171 GLY A CA 1
ATOM 1348 C C . GLY A 1 171 ? 17.728 -4.841 -2.730 1.00 97.38 171 GLY A C 1
ATOM 1349 O O . GLY A 1 171 ? 18.951 -4.747 -2.660 1.00 97.38 171 GLY A O 1
ATOM 1350 N N . ALA A 1 172 ? 16.910 -3.854 -2.361 1.00 98.31 172 ALA A N 1
ATOM 1351 C CA . ALA A 1 172 ? 17.338 -2.574 -1.810 1.00 98.31 172 ALA A CA 1
ATOM 1352 C C . ALA A 1 172 ? 16.649 -2.266 -0.475 1.00 98.31 172 ALA A C 1
ATOM 1354 O O . ALA A 1 172 ? 15.589 -2.802 -0.162 1.00 98.31 172 ALA A O 1
ATOM 1355 N N . GLU A 1 173 ? 17.240 -1.340 0.276 1.00 97.94 173 GLU A N 1
ATOM 1356 C CA . GLU A 1 173 ? 16.723 -0.870 1.561 1.00 97.94 173 GLU A CA 1
ATOM 1357 C C . GLU A 1 173 ? 16.200 0.576 1.463 1.00 97.94 173 GLU A C 1
ATOM 1359 O O . GLU A 1 173 ? 16.642 1.345 0.594 1.00 97.94 173 GLU A O 1
ATOM 1364 N N . PRO A 1 174 ? 15.276 0.983 2.353 1.00 98.19 174 PRO A N 1
ATOM 1365 C CA . PRO A 1 174 ? 14.949 2.391 2.579 1.00 98.19 174 PRO A CA 1
ATOM 1366 C C . PRO A 1 174 ? 16.197 3.233 2.909 1.00 98.19 174 PRO A C 1
ATOM 1368 O O . PRO A 1 174 ? 17.143 2.740 3.520 1.00 98.19 174 PRO A O 1
ATOM 1371 N N . LEU A 1 175 ? 16.197 4.523 2.550 1.00 97.00 175 LEU A N 1
ATOM 1372 C CA . LEU A 1 175 ? 17.302 5.451 2.856 1.00 97.00 175 LEU A CA 1
ATOM 1373 C C . LEU A 1 175 ? 17.351 5.863 4.331 1.00 97.00 175 LEU A C 1
ATOM 1375 O O . LEU A 1 175 ? 18.414 6.172 4.868 1.00 97.00 175 LEU A O 1
ATOM 1379 N N . HIS A 1 176 ? 16.191 5.910 4.975 1.00 96.06 176 HIS A N 1
ATOM 1380 C CA . HIS A 1 176 ? 16.020 6.362 6.346 1.00 96.06 176 HIS A CA 1
ATOM 1381 C C . HIS A 1 176 ? 15.306 5.290 7.176 1.00 96.06 176 HIS A C 1
ATOM 1383 O O . HIS A 1 176 ? 14.578 4.461 6.621 1.00 96.06 176 HIS A O 1
ATOM 1389 N N . PRO A 1 177 ? 15.457 5.301 8.514 1.00 95.50 177 PRO A N 1
ATOM 1390 C CA . PRO A 1 177 ? 14.744 4.362 9.372 1.00 95.50 177 PRO A CA 1
ATOM 1391 C C . PRO A 1 177 ? 13.228 4.424 9.136 1.00 95.50 177 PRO A C 1
ATOM 1393 O O . PRO A 1 177 ? 12.664 5.509 8.968 1.00 95.50 177 PRO A O 1
ATOM 1396 N N . LEU A 1 178 ? 12.551 3.276 9.140 1.00 96.56 178 LEU A N 1
ATOM 1397 C CA . LEU A 1 178 ? 11.094 3.208 8.972 1.00 96.56 178 LEU A CA 1
ATOM 1398 C C . LEU A 1 178 ? 10.355 3.854 10.158 1.00 96.56 178 LEU A C 1
ATOM 1400 O O . LEU A 1 178 ? 10.943 3.948 11.238 1.00 96.56 178 LEU A O 1
ATOM 1404 N N . PRO A 1 179 ? 9.085 4.281 10.005 1.00 94.88 179 PRO A N 1
ATOM 1405 C CA . PRO A 1 179 ? 8.375 5.061 11.028 1.00 94.88 179 PRO A CA 1
ATOM 1406 C C . PRO A 1 179 ? 8.287 4.385 12.400 1.00 94.88 179 PRO A C 1
ATOM 1408 O O . PRO A 1 179 ? 8.396 5.050 13.422 1.00 94.88 179 PRO A O 1
ATOM 1411 N N . TYR A 1 180 ? 8.141 3.063 12.420 1.00 91.38 180 TYR A N 1
ATOM 1412 C CA . TYR A 1 180 ? 8.023 2.233 13.624 1.00 91.38 180 TYR A CA 1
ATOM 1413 C C . TYR A 1 180 ? 9.364 1.654 14.106 1.00 91.38 180 TYR A C 1
ATOM 1415 O O . TYR A 1 180 ? 9.399 0.848 15.032 1.00 91.38 180 TYR A O 1
ATOM 1423 N N . SER A 1 181 ? 10.478 2.021 13.469 1.00 90.81 181 SER A N 1
ATOM 1424 C CA . SER A 1 181 ? 11.781 1.437 13.790 1.00 90.81 181 SER A CA 1
ATOM 1425 C C . SER A 1 181 ? 12.280 1.861 15.185 1.00 90.81 181 SER A C 1
ATOM 1427 O O . SER A 1 181 ? 12.068 3.010 15.591 1.00 90.81 181 SER A O 1
ATOM 1429 N N . PRO A 1 182 ? 12.989 0.983 15.927 1.00 84.94 182 PRO A N 1
ATOM 1430 C CA . PRO A 1 182 ? 13.520 1.306 17.256 1.00 84.94 182 PRO A CA 1
ATOM 1431 C C . PRO A 1 182 ? 14.421 2.546 17.285 1.00 84.94 182 PRO A C 1
ATOM 1433 O O . PRO A 1 182 ? 14.447 3.264 18.278 1.00 84.94 182 PRO A O 1
ATOM 1436 N N . GLN A 1 183 ? 15.114 2.842 16.182 1.00 86.50 183 GLN A N 1
ATOM 1437 C CA . GLN A 1 183 ? 15.972 4.022 16.028 1.00 86.50 183 GLN A CA 1
ATOM 1438 C C . GLN A 1 183 ? 15.198 5.342 16.157 1.00 86.50 183 GLN A C 1
ATOM 1440 O O . GLN A 1 183 ? 15.806 6.382 16.398 1.00 86.50 183 GLN A O 1
ATOM 1445 N N . ARG A 1 184 ? 13.870 5.314 15.986 1.00 85.75 184 ARG A N 1
ATOM 1446 C CA . ARG A 1 184 ? 12.993 6.481 16.140 1.00 85.75 184 ARG A CA 1
ATOM 1447 C C . ARG A 1 184 ? 12.396 6.616 17.539 1.00 85.75 184 ARG A C 1
ATOM 1449 O O . ARG A 1 184 ? 11.712 7.605 17.801 1.00 85.75 184 ARG A O 1
ATOM 1456 N N . GLN A 1 185 ? 12.622 5.649 18.430 1.00 81.88 185 GLN A N 1
ATOM 1457 C CA . GLN A 1 185 ? 12.135 5.738 19.801 1.00 81.88 185 GLN A CA 1
ATOM 1458 C C . GLN A 1 185 ? 12.956 6.753 20.592 1.00 81.88 185 GLN A C 1
ATOM 1460 O O . GLN A 1 185 ? 14.181 6.670 20.665 1.00 81.88 185 GLN A O 1
ATOM 1465 N N . ILE A 1 186 ? 12.264 7.685 21.240 1.00 73.81 186 ILE A N 1
ATOM 1466 C CA . ILE A 1 186 ? 12.870 8.515 22.275 1.00 73.81 186 ILE A CA 1
ATOM 1467 C C . ILE A 1 186 ? 12.821 7.719 23.576 1.00 73.81 186 ILE A C 1
ATOM 1469 O O . ILE A 1 186 ? 11.754 7.255 23.991 1.00 73.81 186 ILE A O 1
ATOM 1473 N N . SER A 1 187 ? 13.976 7.555 24.222 1.00 58.38 187 SER A N 1
ATOM 1474 C CA . SER A 1 187 ? 14.092 6.860 25.501 1.00 58.38 187 SER A CA 1
ATOM 1475 C C . SER A 1 187 ? 13.081 7.414 26.510 1.00 58.38 187 SER A C 1
ATOM 1477 O O . SER A 1 187 ? 13.078 8.598 26.838 1.00 58.38 187 SER A O 1
ATOM 1479 N N . ARG A 1 188 ? 12.197 6.536 27.001 1.00 54.19 188 ARG A N 1
ATOM 1480 C CA . ARG A 1 188 ? 11.183 6.855 28.020 1.00 54.19 188 ARG A CA 1
ATOM 1481 C C . ARG A 1 188 ? 11.728 6.904 29.442 1.00 54.19 188 ARG A C 1
ATOM 1483 O O . ARG A 1 188 ? 10.951 7.159 30.348 1.00 54.19 188 ARG A O 1
ATOM 1490 N N . ILE A 1 189 ? 13.019 6.650 29.664 1.00 54.66 189 ILE A N 1
ATOM 1491 C CA . ILE A 1 189 ? 13.556 6.630 31.025 1.00 54.66 189 ILE A CA 1
ATOM 1492 C C . ILE A 1 189 ? 13.593 8.067 31.548 1.00 54.66 189 ILE A C 1
ATOM 1494 O O . ILE A 1 189 ? 14.563 8.798 31.344 1.00 54.66 189 ILE A O 1
ATOM 1498 N N . SER A 1 190 ? 12.524 8.471 32.232 1.00 53.53 190 SER A N 1
ATOM 1499 C CA . SER A 1 190 ? 12.600 9.599 33.141 1.00 53.53 190 SER A CA 1
ATOM 1500 C C . SER A 1 190 ? 13.501 9.197 34.313 1.00 53.53 190 SER A C 1
ATOM 1502 O O . SER A 1 190 ? 13.572 8.026 34.695 1.00 53.53 190 SER A O 1
ATOM 1504 N N . LEU A 1 191 ? 14.201 10.161 34.916 1.00 54.03 191 LEU A N 1
ATOM 1505 C CA . LEU A 1 191 ? 14.964 9.907 36.145 1.00 54.03 191 LEU A CA 1
ATOM 1506 C C . LEU A 1 191 ? 14.078 9.256 37.221 1.00 54.03 191 LEU A C 1
ATOM 1508 O O . LEU A 1 191 ? 14.556 8.403 37.956 1.00 54.03 191 LEU A O 1
ATOM 1512 N N . ALA A 1 192 ? 12.786 9.595 37.267 1.00 53.78 192 ALA A N 1
ATOM 1513 C CA . ALA A 1 192 ? 11.823 8.999 38.186 1.00 53.78 192 ALA A CA 1
ATOM 1514 C C . ALA A 1 192 ? 11.588 7.500 37.922 1.00 53.78 192 ALA A C 1
ATOM 1516 O O . ALA A 1 192 ? 11.567 6.733 38.880 1.00 53.78 192 ALA A O 1
ATOM 1517 N N . ASP A 1 193 ? 11.492 7.069 36.661 1.00 54.22 193 ASP A N 1
ATOM 1518 C CA . ASP A 1 193 ? 11.354 5.649 36.300 1.00 54.22 193 ASP A CA 1
ATOM 1519 C C . ASP A 1 193 ? 12.640 4.867 36.590 1.00 54.22 193 ASP A C 1
ATOM 1521 O O . ASP A 1 193 ? 12.586 3.729 37.053 1.00 54.22 193 ASP A O 1
ATOM 1525 N N . LEU A 1 194 ? 13.807 5.496 36.399 1.00 54.41 194 LEU A N 1
ATOM 1526 C CA . LEU A 1 194 ? 15.102 4.926 36.781 1.00 54.41 194 LEU A CA 1
ATOM 1527 C C . LEU A 1 194 ? 15.213 4.757 38.307 1.00 54.41 194 LEU A C 1
ATOM 1529 O O . LEU A 1 194 ? 15.675 3.722 38.784 1.00 54.41 194 LEU A O 1
ATOM 1533 N N . PHE A 1 195 ? 14.768 5.752 39.078 1.00 56.41 195 PHE A N 1
ATOM 1534 C CA . PHE A 1 195 ? 14.753 5.697 40.542 1.00 56.41 195 PHE A CA 1
ATOM 1535 C C . PHE A 1 195 ? 13.719 4.702 41.080 1.00 56.41 195 PHE A C 1
ATOM 1537 O O . PHE A 1 195 ? 14.014 3.987 42.037 1.00 56.41 195 PHE A O 1
ATOM 1544 N N . ALA A 1 196 ? 12.551 4.594 40.444 1.00 53.78 196 ALA A N 1
ATOM 1545 C CA . ALA A 1 196 ? 11.541 3.591 40.768 1.00 53.78 196 ALA A CA 1
ATOM 1546 C C . ALA A 1 196 ? 12.042 2.168 40.469 1.00 53.78 196 ALA A C 1
ATOM 1548 O O . ALA A 1 196 ? 11.887 1.277 41.301 1.00 53.78 196 ALA A O 1
ATOM 1549 N N . TRP A 1 197 ? 12.714 1.970 39.330 1.00 45.03 197 TRP A N 1
ATOM 1550 C CA . TRP A 1 197 ? 13.331 0.697 38.946 1.00 45.03 197 TRP A CA 1
ATOM 1551 C C . TRP A 1 197 ? 14.477 0.281 39.880 1.00 45.03 197 TRP A C 1
ATOM 1553 O O . TRP A 1 197 ? 14.631 -0.900 40.182 1.00 45.03 197 TRP A O 1
ATOM 1563 N N . LEU A 1 198 ? 15.238 1.247 40.403 1.00 54.50 198 LEU A N 1
ATOM 1564 C CA . LEU A 1 198 ? 16.274 1.023 41.419 1.00 54.50 198 LEU A CA 1
ATOM 1565 C C . LEU A 1 198 ? 15.729 0.987 42.861 1.00 54.50 198 LEU A C 1
ATOM 1567 O O . LEU A 1 198 ? 16.509 0.822 43.797 1.00 54.50 198 LEU A O 1
ATOM 1571 N N . GLY A 1 199 ? 14.414 1.120 43.064 1.00 46.91 199 GLY A N 1
ATOM 1572 C CA . GLY A 1 199 ? 13.773 0.995 44.376 1.00 46.91 199 GLY A CA 1
ATOM 1573 C C . GLY A 1 199 ? 13.997 2.169 45.338 1.00 46.91 199 GLY A C 1
ATOM 1574 O O . GLY A 1 199 ? 13.857 1.994 46.548 1.00 46.91 199 GLY A O 1
ATOM 1575 N N . TYR A 1 200 ? 14.325 3.364 44.842 1.00 50.00 200 TYR A N 1
ATOM 1576 C CA . TYR A 1 200 ? 14.563 4.545 45.674 1.00 50.00 200 TYR A CA 1
ATOM 1577 C C . TYR A 1 200 ? 13.480 5.613 45.475 1.00 50.00 200 TYR A C 1
ATOM 1579 O O . TYR A 1 200 ? 13.424 6.284 44.449 1.00 50.00 200 TYR A O 1
ATOM 1587 N N . GLN A 1 201 ? 12.682 5.865 46.516 1.00 48.06 201 GLN A N 1
ATOM 1588 C CA . GLN A 1 201 ? 12.065 7.175 46.739 1.00 48.06 201 GLN A CA 1
ATOM 1589 C C . GLN A 1 201 ? 12.563 7.741 48.066 1.00 48.06 201 GLN A C 1
ATOM 1591 O O . GLN A 1 201 ? 12.529 7.076 49.100 1.00 48.06 201 GLN A O 1
ATOM 1596 N N . ARG A 1 202 ? 13.018 8.995 48.037 1.00 46.19 202 ARG A N 1
ATOM 1597 C CA . ARG A 1 202 ? 13.395 9.746 49.234 1.00 46.19 202 ARG A CA 1
ATOM 1598 C C . ARG A 1 202 ? 12.122 10.289 49.887 1.00 46.19 202 ARG A C 1
ATOM 1600 O O . ARG A 1 202 ? 11.705 11.406 49.598 1.00 46.19 202 ARG A O 1
ATOM 1607 N N . LEU A 1 203 ? 11.494 9.494 50.745 1.00 44.06 203 LEU A N 1
ATOM 1608 C CA . LEU A 1 203 ? 10.604 10.034 51.772 1.00 44.06 203 LEU A CA 1
ATOM 1609 C C . LEU A 1 203 ? 11.491 10.494 52.931 1.00 44.06 203 LEU A C 1
ATOM 1611 O O . LEU A 1 203 ? 12.475 9.830 53.243 1.00 44.06 203 LEU A O 1
ATOM 1615 N N . GLY A 1 204 ? 11.202 11.676 53.476 1.00 47.69 204 GLY A N 1
ATOM 1616 C CA . GLY A 1 204 ? 12.024 12.347 54.486 1.00 47.69 204 GLY A CA 1
ATOM 1617 C C . GLY A 1 204 ? 12.387 11.496 55.713 1.00 47.69 204 GLY A C 1
ATOM 1618 O O . GLY A 1 204 ? 11.904 10.385 55.901 1.00 47.69 204 GLY A O 1
ATOM 1619 N N . ASP A 1 205 ? 13.241 12.076 56.554 1.00 46.53 205 ASP A N 1
ATOM 1620 C CA . ASP A 1 205 ? 14.220 11.444 57.457 1.00 46.53 205 ASP A CA 1
ATOM 1621 C C . ASP A 1 205 ? 13.764 10.397 58.507 1.00 46.53 205 ASP A C 1
ATOM 1623 O O . ASP A 1 205 ? 14.570 10.039 59.363 1.00 46.53 205 ASP A O 1
ATOM 1627 N N . LEU A 1 206 ? 12.538 9.858 58.509 1.00 40.34 206 LEU A N 1
ATOM 1628 C CA . LEU A 1 206 ? 12.059 8.990 59.601 1.00 40.34 206 LEU A CA 1
ATOM 1629 C C . LEU A 1 206 ? 11.109 7.849 59.167 1.00 40.34 206 LEU A C 1
ATOM 1631 O O . LEU A 1 206 ? 9.997 7.752 59.682 1.00 40.34 206 LEU A O 1
ATOM 1635 N N . ALA A 1 207 ? 11.527 6.936 58.279 1.00 38.66 207 ALA A N 1
ATOM 1636 C CA . ALA A 1 207 ? 10.894 5.606 58.173 1.00 38.66 207 ALA A CA 1
ATOM 1637 C C . ALA A 1 207 ? 11.804 4.549 57.500 1.00 38.66 207 ALA A C 1
ATOM 1639 O O . ALA A 1 207 ? 12.488 4.871 56.529 1.00 38.66 207 ALA A O 1
ATOM 1640 N N . PRO A 1 208 ? 11.813 3.278 57.961 1.00 39.31 208 PRO A N 1
ATOM 1641 C CA . PRO A 1 208 ? 12.554 2.200 57.307 1.00 39.31 208 PRO A CA 1
ATOM 1642 C C . PRO A 1 208 ? 11.864 1.743 56.011 1.00 39.31 208 PRO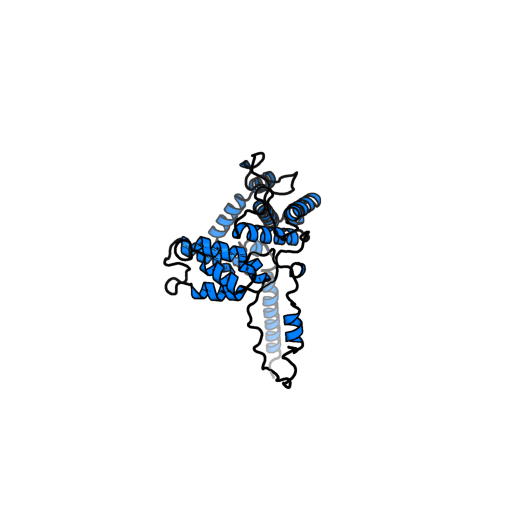 A C 1
ATOM 1644 O O . PRO A 1 208 ? 10.635 1.689 55.931 1.00 39.31 208 PRO A O 1
ATOM 1647 N N . TYR A 1 209 ? 12.677 1.393 55.008 1.00 41.94 209 TYR A N 1
ATOM 1648 C CA . TYR A 1 209 ? 12.253 0.890 53.698 1.00 41.94 209 TYR A CA 1
ATOM 1649 C C . TYR A 1 209 ? 11.230 -0.247 53.835 1.00 41.94 209 TYR A C 1
ATOM 1651 O O . TYR A 1 209 ? 11.510 -1.276 54.451 1.00 41.94 209 TYR A O 1
ATOM 1659 N N . ARG A 1 210 ? 10.052 -0.087 53.223 1.00 40.03 210 ARG A N 1
ATOM 1660 C CA . ARG A 1 210 ? 9.082 -1.173 53.036 1.00 40.03 210 ARG A CA 1
ATOM 1661 C C . ARG A 1 210 ? 9.101 -1.597 51.575 1.00 40.03 210 ARG A C 1
ATOM 1663 O O . ARG A 1 210 ? 8.906 -0.769 50.692 1.00 40.03 210 ARG A O 1
ATOM 1670 N N . GLN A 1 211 ? 9.304 -2.888 51.332 1.00 38.91 211 GLN A N 1
ATOM 1671 C CA . GLN A 1 211 ? 9.121 -3.491 50.017 1.00 38.91 211 GLN A CA 1
ATOM 1672 C C . GLN A 1 211 ? 7.641 -3.373 49.635 1.00 38.91 211 GLN A C 1
ATOM 1674 O O . GLN A 1 211 ? 6.781 -3.999 50.255 1.00 38.91 211 GLN A O 1
ATOM 1679 N N . ILE A 1 212 ? 7.333 -2.530 48.651 1.00 36.38 212 ILE A N 1
ATOM 1680 C CA . ILE A 1 212 ? 6.000 -2.478 48.054 1.00 36.38 212 ILE A CA 1
ATOM 1681 C C . ILE A 1 212 ? 5.942 -3.601 47.019 1.00 36.38 212 ILE A C 1
ATOM 1683 O O . ILE A 1 212 ? 6.816 -3.709 46.160 1.00 36.38 212 ILE A O 1
ATOM 1687 N N . SER A 1 213 ? 4.930 -4.462 47.135 1.00 36.97 213 SER A N 1
ATOM 1688 C CA . SER A 1 213 ? 4.617 -5.466 46.120 1.00 36.97 213 SER A CA 1
ATOM 1689 C C . SER A 1 213 ? 4.391 -4.754 44.794 1.00 36.97 213 SER A C 1
ATOM 1691 O O . SER A 1 213 ? 3.485 -3.928 44.685 1.00 36.97 213 SER A O 1
ATOM 1693 N N . MET A 1 214 ? 5.223 -5.064 43.803 1.00 36.22 214 MET A N 1
ATOM 1694 C CA . MET A 1 214 ? 5.078 -4.519 42.463 1.00 36.22 214 MET A CA 1
ATOM 1695 C C . MET A 1 214 ? 3.726 -4.961 41.905 1.00 36.22 214 MET A C 1
ATOM 1697 O O . MET A 1 214 ? 3.516 -6.143 41.639 1.00 36.22 214 MET A O 1
ATOM 1701 N N . ALA A 1 215 ? 2.814 -4.014 41.698 1.00 30.88 215 ALA A N 1
ATOM 1702 C CA . ALA A 1 215 ? 1.936 -4.148 40.554 1.00 30.88 215 ALA A CA 1
ATOM 1703 C C . ALA A 1 215 ? 2.869 -4.144 39.340 1.00 30.88 215 ALA A C 1
ATOM 1705 O O . ALA A 1 215 ? 3.663 -3.215 39.171 1.00 30.88 215 ALA A O 1
ATOM 1706 N N . HIS A 1 216 ? 2.842 -5.222 38.558 1.00 34.16 216 HIS A N 1
ATOM 1707 C CA . HIS A 1 216 ? 3.458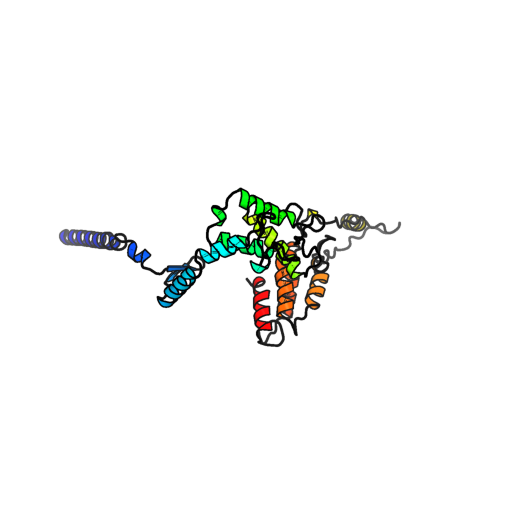 -5.229 37.240 1.00 34.16 216 HIS A CA 1
ATOM 1708 C C . HIS A 1 216 ? 3.060 -3.937 36.510 1.00 34.16 216 HIS A C 1
ATOM 1710 O O . HIS A 1 216 ? 1.913 -3.504 36.673 1.00 34.16 216 HIS A O 1
ATOM 1716 N N . PRO A 1 217 ? 3.966 -3.302 35.742 1.00 36.53 217 PRO A N 1
ATOM 1717 C CA . PRO A 1 217 ? 3.558 -2.214 34.867 1.00 36.53 217 PRO A CA 1
ATOM 1718 C C . PRO A 1 217 ? 2.342 -2.702 34.084 1.00 36.53 217 PRO A C 1
ATOM 1720 O O . PRO A 1 217 ? 2.384 -3.784 33.493 1.00 36.53 217 PRO A O 1
ATOM 1723 N N . VAL A 1 218 ? 1.241 -1.957 34.179 1.00 38.66 218 VAL A N 1
ATOM 1724 C CA . VAL A 1 218 ? 0.025 -2.257 33.424 1.00 38.66 218 VAL A CA 1
ATOM 1725 C C . VAL A 1 218 ? 0.461 -2.420 31.962 1.00 38.66 218 VAL A C 1
ATOM 1727 O O . VAL A 1 218 ? 1.143 -1.522 31.455 1.00 38.66 218 VAL A O 1
ATOM 1730 N N . PRO A 1 219 ? 0.176 -3.555 31.297 1.00 38.44 219 PRO A N 1
ATOM 1731 C CA . PRO A 1 219 ? 0.550 -3.751 29.907 1.00 38.44 219 PRO A CA 1
ATOM 1732 C C . PRO A 1 219 ? -0.307 -2.829 29.033 1.00 38.44 219 PRO A C 1
ATOM 1734 O O . PRO A 1 219 ? -1.364 -3.208 28.554 1.00 38.44 219 PRO A O 1
ATOM 1737 N N . GLY A 1 220 ? 0.138 -1.587 28.866 1.00 46.22 220 GLY A N 1
ATOM 1738 C CA . GLY A 1 220 ? -0.421 -0.606 27.939 1.00 46.22 220 GLY A CA 1
ATOM 1739 C C . GLY A 1 220 ? 0.557 -0.398 26.794 1.00 46.22 220 GLY A C 1
ATOM 1740 O O . GLY A 1 220 ? 1.176 0.662 26.697 1.00 46.22 220 GLY A O 1
ATOM 1741 N N . GLY A 1 221 ? 0.780 -1.462 26.007 1.00 54.84 221 GLY A N 1
ATOM 1742 C CA . GLY A 1 221 ? 1.702 -1.500 24.870 1.00 54.84 221 GLY A CA 1
ATOM 1743 C C . GLY A 1 221 ? 1.658 -0.193 24.081 1.00 54.84 221 GLY A C 1
ATOM 1744 O O . GLY A 1 221 ? 0.592 0.294 23.721 1.00 54.84 221 GLY A O 1
ATOM 1745 N N . GLY A 1 222 ? 2.808 0.445 23.898 1.00 62.25 222 GLY A N 1
ATOM 1746 C CA . GLY A 1 222 ? 2.862 1.756 23.273 1.00 62.25 222 GLY A CA 1
ATOM 1747 C C . GLY A 1 222 ? 4.288 2.217 23.035 1.00 62.25 222 GLY A C 1
ATOM 1748 O O . GLY A 1 222 ? 5.172 2.010 23.869 1.00 62.25 222 GLY A O 1
ATOM 1749 N N . VAL A 1 223 ? 4.516 2.851 21.890 1.00 79.69 223 VAL A N 1
ATOM 1750 C CA . VAL A 1 223 ? 5.834 3.305 21.438 1.00 79.69 223 VAL A CA 1
ATOM 1751 C C . VAL A 1 223 ? 5.982 4.814 21.615 1.00 79.69 223 VAL A C 1
ATOM 1753 O O . VAL A 1 223 ? 5.077 5.593 21.322 1.00 79.69 223 VAL A O 1
ATOM 1756 N N . ASN A 1 224 ? 7.154 5.257 22.074 1.00 83.69 224 ASN A N 1
ATOM 1757 C CA . ASN A 1 224 ? 7.466 6.682 22.195 1.00 83.69 224 ASN A CA 1
ATOM 1758 C C . ASN A 1 224 ? 8.165 7.205 20.939 1.00 83.69 224 ASN A C 1
ATOM 1760 O O . ASN A 1 224 ? 9.362 7.496 20.953 1.00 83.69 224 ASN A O 1
ATOM 1764 N N . ILE A 1 225 ? 7.416 7.278 19.842 1.00 87.69 225 ILE A N 1
ATOM 1765 C CA . ILE A 1 225 ? 7.908 7.780 18.559 1.00 87.69 225 ILE A CA 1
ATOM 1766 C C . ILE A 1 225 ? 7.069 9.007 18.176 1.00 87.69 225 ILE A C 1
ATOM 1768 O O . ILE A 1 225 ? 5.934 8.852 17.719 1.00 87.69 225 ILE A O 1
ATOM 1772 N N . PRO A 1 226 ? 7.588 10.240 18.340 1.00 85.19 226 PRO A N 1
ATOM 1773 C CA . PRO A 1 226 ? 6.808 11.462 18.113 1.00 85.19 226 PRO A CA 1
ATOM 1774 C C . PRO A 1 226 ? 6.330 11.652 16.674 1.00 85.19 226 PRO A C 1
ATOM 1776 O O . PRO A 1 226 ? 5.396 12.410 16.430 1.00 85.19 226 PRO A O 1
ATOM 1779 N N . THR A 1 227 ? 6.975 10.995 15.713 1.00 90.88 227 THR A N 1
ATOM 1780 C CA . THR A 1 227 ? 6.618 11.082 14.294 1.00 90.88 227 THR A CA 1
ATOM 1781 C C . THR A 1 227 ? 5.539 10.085 13.887 1.00 90.88 227 THR A C 1
ATOM 1783 O O . THR A 1 227 ? 5.044 10.170 12.765 1.00 90.88 227 THR A O 1
ATOM 1786 N N . LEU A 1 228 ? 5.160 9.147 14.764 1.00 92.12 228 LEU A N 1
ATOM 1787 C CA . LEU A 1 228 ? 4.031 8.264 14.497 1.00 92.12 228 LEU A CA 1
ATOM 1788 C C . LEU A 1 228 ? 2.702 9.004 14.686 1.00 92.12 228 LEU A C 1
ATOM 1790 O O . LEU A 1 228 ? 2.594 9.840 15.592 1.00 92.12 228 LEU A O 1
ATOM 1794 N N . PRO A 1 229 ? 1.673 8.658 13.893 1.00 93.56 229 PRO A N 1
ATOM 1795 C CA . PRO A 1 229 ? 0.288 8.993 14.187 1.00 93.56 229 PRO A CA 1
ATOM 1796 C C . PRO A 1 229 ? -0.088 8.656 15.630 1.00 93.56 229 PRO A C 1
ATOM 1798 O O . PRO A 1 229 ? 0.341 7.638 16.168 1.00 93.56 229 PRO A O 1
ATOM 1801 N N . GLU A 1 230 ? -0.906 9.505 16.245 1.00 92.62 230 GLU A N 1
ATOM 1802 C CA . GLU A 1 230 ? -1.285 9.387 17.657 1.00 92.62 230 GLU A CA 1
ATOM 1803 C C . GLU A 1 230 ? -1.889 8.021 18.001 1.00 92.62 230 GLU A C 1
ATOM 1805 O O . GLU A 1 230 ? -1.458 7.391 18.962 1.00 92.62 230 GLU A O 1
ATOM 1810 N N . TYR A 1 231 ? -2.779 7.513 17.145 1.00 94.62 231 TYR A N 1
ATOM 1811 C CA . TYR A 1 231 ? -3.442 6.221 17.330 1.00 94.62 231 TYR A CA 1
ATOM 1812 C C . TYR A 1 231 ? -2.493 5.007 17.329 1.00 94.62 231 TYR A C 1
ATOM 1814 O O . TYR A 1 231 ? -2.909 3.916 17.686 1.00 94.62 231 TYR A O 1
ATOM 1822 N N . LEU A 1 232 ? -1.224 5.159 16.929 1.00 94.19 232 LEU A N 1
ATOM 1823 C CA . LEU A 1 232 ? -0.220 4.085 16.970 1.00 94.19 232 LEU A CA 1
ATOM 1824 C C . LEU A 1 232 ? 0.675 4.143 18.216 1.00 94.19 232 LEU A C 1
ATOM 1826 O O . LEU A 1 232 ? 1.580 3.323 18.361 1.00 94.19 232 LEU A O 1
ATOM 1830 N N . ARG A 1 233 ? 0.492 5.135 19.094 1.00 90.44 233 ARG A N 1
ATOM 1831 C CA . ARG A 1 233 ? 1.406 5.373 20.224 1.00 90.44 233 ARG A CA 1
ATOM 1832 C C . ARG A 1 233 ? 1.040 4.601 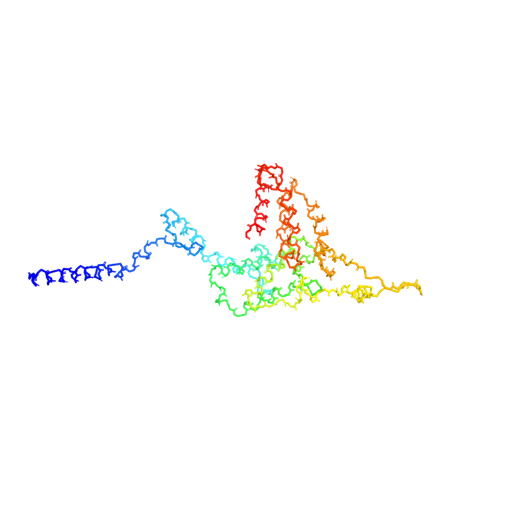21.485 1.00 90.44 233 ARG A C 1
ATOM 1834 O O . ARG A 1 233 ? 1.917 4.425 22.331 1.00 90.44 233 ARG A O 1
ATOM 1841 N N . SER A 1 234 ? -0.205 4.152 21.623 1.00 90.00 234 SER A N 1
ATOM 1842 C CA . SER A 1 234 ? -0.640 3.283 22.719 1.00 90.00 234 SER A CA 1
ATOM 1843 C C . SER A 1 234 ? -1.913 2.513 22.370 1.00 90.00 234 SER A C 1
ATOM 1845 O O . SER A 1 234 ? -2.622 2.872 21.427 1.00 90.00 234 SER A O 1
ATOM 1847 N N . ALA A 1 235 ? -2.209 1.476 23.153 1.00 92.81 235 ALA A N 1
ATOM 1848 C CA . ALA A 1 235 ? -3.447 0.710 23.055 1.00 92.81 235 ALA A CA 1
ATOM 1849 C C . ALA A 1 235 ? -4.696 1.590 23.227 1.00 92.81 235 ALA A C 1
ATOM 1851 O O . ALA A 1 235 ? -5.650 1.464 22.464 1.00 92.81 235 ALA A O 1
ATOM 1852 N N . GLU A 1 236 ? -4.673 2.532 24.172 1.00 93.31 236 GLU A N 1
ATOM 1853 C CA . GLU A 1 236 ? -5.799 3.432 24.440 1.00 93.31 236 GLU A CA 1
ATOM 1854 C C . GLU A 1 236 ? -6.049 4.381 23.264 1.00 93.31 236 GLU A C 1
ATOM 1856 O O . GLU A 1 236 ? -7.189 4.555 22.839 1.00 93.31 236 GLU A O 1
ATOM 1861 N N . ALA A 1 237 ? -4.984 4.964 22.702 1.00 94.94 237 ALA A N 1
ATOM 1862 C CA . ALA A 1 237 ? -5.095 5.845 21.542 1.00 94.94 237 ALA A CA 1
ATOM 1863 C C . ALA A 1 237 ? -5.587 5.085 20.299 1.00 94.94 237 ALA A C 1
ATOM 1865 O O . ALA A 1 237 ? -6.359 5.627 19.506 1.00 94.94 237 ALA A O 1
ATOM 1866 N N . LEU A 1 238 ? -5.166 3.825 20.135 1.00 96.56 238 LEU A N 1
ATOM 1867 C CA . LEU A 1 238 ? -5.668 2.965 19.068 1.00 96.56 238 LEU A CA 1
ATOM 1868 C C . LEU A 1 238 ? -7.157 2.663 19.252 1.00 96.56 238 LEU A C 1
ATOM 1870 O O . LEU A 1 238 ? -7.914 2.810 18.296 1.00 96.56 238 LEU A O 1
ATOM 1874 N N . GLY A 1 239 ? -7.581 2.297 20.464 1.00 97.19 239 GLY A N 1
ATOM 1875 C CA . GLY A 1 239 ? -8.987 2.045 20.791 1.00 97.19 239 GLY A CA 1
ATOM 1876 C C . GLY A 1 239 ? -9.875 3.251 20.484 1.00 97.19 239 GLY A C 1
ATOM 1877 O O . GLY A 1 239 ? -10.849 3.126 19.748 1.00 97.19 239 GLY A O 1
ATOM 1878 N N . GLN A 1 240 ? -9.474 4.445 20.928 1.00 97.44 240 GLN A N 1
ATOM 1879 C CA . GLN A 1 240 ? -10.197 5.691 20.635 1.00 97.44 240 GLN A CA 1
ATOM 1880 C C . GLN A 1 240 ? -10.306 5.971 19.132 1.00 97.44 240 GLN A C 1
ATOM 1882 O O . GLN A 1 240 ? -11.343 6.422 18.645 1.00 97.44 240 GLN A O 1
ATOM 1887 N N . TRP A 1 241 ? -9.243 5.704 18.371 1.00 97.69 241 TRP A N 1
ATOM 1888 C CA . TRP A 1 241 ? -9.287 5.857 16.921 1.00 97.69 241 TRP A CA 1
ATOM 1889 C C . TRP A 1 241 ? -10.229 4.848 16.265 1.00 97.69 241 TRP A C 1
ATOM 1891 O O . TRP A 1 241 ? -11.008 5.248 15.402 1.00 97.69 241 TRP A O 1
ATOM 1901 N N . LEU A 1 242 ? -10.204 3.580 16.684 1.00 98.12 242 LEU A N 1
ATOM 1902 C CA . LEU A 1 242 ? -11.109 2.542 16.183 1.00 98.12 242 LEU A CA 1
ATOM 1903 C C . LEU A 1 242 ? -12.578 2.895 16.454 1.00 98.12 242 LEU A C 1
ATOM 1905 O O . LEU A 1 242 ? -13.401 2.794 15.545 1.00 98.12 242 LEU A O 1
ATOM 1909 N N . GLU A 1 243 ? -12.888 3.375 17.660 1.00 98.06 243 GLU A N 1
ATOM 1910 C CA . GLU A 1 243 ? -14.222 3.848 18.056 1.00 98.06 243 GLU A CA 1
ATOM 1911 C C . GLU A 1 243 ? -14.684 5.072 17.254 1.00 98.06 243 GLU A C 1
ATOM 1913 O O . GLU A 1 243 ? -15.879 5.245 17.021 1.00 98.06 243 GLU A O 1
ATOM 1918 N N . SER A 1 244 ? -13.751 5.917 16.806 1.00 97.62 244 SER A N 1
ATOM 1919 C CA . SER A 1 244 ? -14.076 7.131 16.046 1.00 97.62 244 SER A CA 1
ATOM 1920 C C . SER A 1 244 ? -14.511 6.876 14.596 1.00 97.62 244 SER A C 1
ATOM 1922 O O . SER A 1 244 ? -15.005 7.794 13.937 1.00 97.62 244 SER A O 1
ATOM 1924 N N . LEU A 1 245 ? -14.310 5.662 14.071 1.00 97.31 245 LEU A N 1
ATOM 1925 C CA . LEU A 1 245 ? -14.680 5.309 12.699 1.00 97.31 245 LEU A CA 1
ATOM 1926 C C . LEU A 1 245 ? -16.183 5.008 12.592 1.00 97.31 245 LEU A C 1
ATOM 1928 O O . LEU A 1 245 ? -16.793 4.445 13.498 1.00 97.31 245 LEU A O 1
ATOM 1932 N N . ASP A 1 246 ? -16.789 5.334 11.447 1.00 96.38 246 ASP A N 1
ATOM 1933 C CA . ASP A 1 246 ? -18.221 5.108 11.221 1.00 96.38 246 ASP A CA 1
ATOM 1934 C C . ASP A 1 246 ? -18.519 3.661 10.797 1.00 96.38 246 ASP A C 1
ATOM 1936 O O . ASP A 1 246 ? -18.712 3.351 9.621 1.00 96.38 246 ASP A O 1
ATOM 1940 N N . TRP A 1 247 ? -18.558 2.763 11.779 1.00 96.38 247 TRP A N 1
ATOM 1941 C CA . TRP A 1 247 ? -18.877 1.343 11.591 1.00 96.38 247 TRP A CA 1
ATOM 1942 C C . TRP A 1 247 ? -20.344 1.064 11.258 1.00 96.38 247 TRP A C 1
ATOM 1944 O O . TRP A 1 247 ? -20.672 -0.050 10.855 1.00 96.38 247 TRP A O 1
ATOM 1954 N N . VAL A 1 248 ? -21.235 2.041 11.444 1.00 94.44 248 VAL A N 1
ATOM 1955 C CA . VAL A 1 248 ? -22.677 1.843 11.259 1.00 94.44 248 VAL A CA 1
ATOM 1956 C C . VAL A 1 248 ? -23.100 2.243 9.853 1.00 94.44 248 VAL A C 1
ATOM 1958 O O . VAL A 1 248 ? -23.731 1.441 9.170 1.00 94.44 248 VAL A O 1
ATOM 1961 N N . ASN A 1 249 ? -22.753 3.452 9.407 1.00 94.44 249 ASN A N 1
ATOM 1962 C CA . ASN A 1 249 ? -23.190 3.951 8.099 1.00 94.44 249 ASN A CA 1
ATOM 1963 C C . ASN A 1 249 ? -22.144 3.729 7.003 1.00 94.44 249 ASN A C 1
ATOM 1965 O O . ASN A 1 249 ? -22.508 3.659 5.829 1.00 94.44 249 ASN A O 1
ATOM 1969 N N . HIS A 1 250 ? -20.861 3.608 7.366 1.00 95.56 250 HIS A N 1
ATOM 1970 C CA . HIS A 1 250 ? -19.753 3.461 6.416 1.00 95.56 250 HIS A CA 1
ATOM 1971 C C . HIS A 1 250 ? -18.736 2.368 6.812 1.00 95.56 250 HIS A C 1
ATOM 1973 O O . HIS A 1 250 ? -17.521 2.623 6.816 1.00 95.56 250 HIS A O 1
ATOM 1979 N N . PRO A 1 251 ? -19.182 1.129 7.115 1.00 96.00 251 PRO A N 1
ATOM 1980 C CA . PRO A 1 251 ? -18.297 0.071 7.598 1.00 96.00 251 PRO A CA 1
ATOM 1981 C C . PRO A 1 251 ? -17.190 -0.304 6.607 1.00 96.00 251 PRO A C 1
ATOM 1983 O O . PRO A 1 251 ? -16.106 -0.703 7.038 1.00 96.00 251 PRO A O 1
ATOM 1986 N N . TRP A 1 252 ? -17.386 -0.138 5.291 1.00 95.88 252 TRP A N 1
ATOM 1987 C CA . TRP A 1 252 ? -16.299 -0.358 4.331 1.00 95.88 252 TRP A CA 1
ATOM 1988 C C . TRP A 1 252 ? -15.174 0.659 4.516 1.00 95.88 252 TRP A C 1
ATOM 1990 O O . TRP A 1 252 ? -14.002 0.283 4.502 1.00 95.88 252 TRP A O 1
ATOM 2000 N N . SER A 1 253 ? -15.512 1.935 4.714 1.00 95.88 253 SER A N 1
ATOM 2001 C CA . SER A 1 253 ? -14.530 2.998 4.945 1.00 95.88 253 SER A CA 1
ATOM 2002 C C . SER A 1 253 ? -13.780 2.777 6.260 1.00 95.88 253 SER A C 1
ATOM 2004 O O . SER A 1 253 ? -12.550 2.896 6.303 1.00 95.88 253 SER A O 1
ATOM 2006 N N . ALA A 1 254 ? -14.495 2.377 7.316 1.00 96.50 254 ALA A N 1
ATOM 2007 C CA . ALA A 1 254 ? -13.895 2.004 8.594 1.00 96.50 254 ALA A CA 1
ATOM 2008 C C . ALA A 1 254 ? -12.917 0.826 8.422 1.00 96.50 254 ALA A C 1
ATOM 2010 O O . ALA A 1 254 ? -11.722 0.958 8.700 1.00 96.50 254 ALA A O 1
ATOM 2011 N N . GLY A 1 255 ? -13.383 -0.281 7.834 1.00 96.31 255 GLY A N 1
ATOM 2012 C CA . GLY A 1 255 ? -12.558 -1.454 7.547 1.00 96.31 255 GLY A CA 1
ATOM 2013 C C . GLY A 1 255 ? -11.368 -1.144 6.634 1.00 96.31 255 GLY A C 1
ATOM 2014 O O . GLY A 1 255 ? -10.278 -1.676 6.839 1.00 96.31 255 GLY A O 1
ATOM 2015 N N . HIS A 1 256 ? -11.525 -0.248 5.655 1.00 95.62 256 HIS A N 1
ATOM 2016 C CA . HIS A 1 256 ? -10.439 0.186 4.779 1.00 95.62 256 HIS A CA 1
ATOM 2017 C C . HIS A 1 256 ? -9.318 0.887 5.553 1.00 95.62 256 HIS A C 1
ATOM 2019 O O . HIS A 1 256 ? -8.152 0.557 5.325 1.00 95.62 256 HIS A O 1
ATOM 2025 N N . ASN A 1 257 ? -9.652 1.804 6.466 1.00 96.00 257 ASN A N 1
ATOM 2026 C CA . ASN A 1 257 ? -8.665 2.503 7.291 1.00 96.00 257 ASN A CA 1
ATOM 2027 C C . ASN A 1 257 ? -7.911 1.532 8.211 1.00 96.00 257 ASN A C 1
ATOM 2029 O O . ASN A 1 257 ? -6.679 1.550 8.234 1.00 96.00 257 ASN A O 1
ATOM 2033 N N . VAL A 1 258 ? -8.631 0.644 8.904 1.00 96.06 258 VAL A N 1
ATOM 2034 C CA . VAL A 1 258 ? -8.029 -0.367 9.793 1.00 96.06 258 VAL A CA 1
ATOM 2035 C C . VAL A 1 258 ? -7.108 -1.305 9.011 1.00 96.06 258 VAL A C 1
ATOM 2037 O O . VAL A 1 258 ? -5.933 -1.451 9.342 1.00 96.06 258 VAL A O 1
ATOM 2040 N N . SER A 1 259 ? -7.605 -1.866 7.907 1.00 94.81 259 SER A N 1
ATOM 2041 C CA . SER A 1 259 ? -6.853 -2.772 7.032 1.00 94.81 259 SER A CA 1
ATOM 2042 C C . SER A 1 259 ? -5.585 -2.127 6.466 1.00 94.81 259 SER A C 1
ATOM 2044 O O . SER A 1 259 ? -4.519 -2.743 6.465 1.00 94.81 259 SER A O 1
ATOM 2046 N N . SER A 1 260 ? -5.658 -0.862 6.039 1.00 93.62 260 SER A N 1
ATOM 2047 C CA . SER A 1 260 ? -4.483 -0.137 5.545 1.00 93.62 260 SER A CA 1
ATOM 2048 C C . SER A 1 260 ? -3.427 0.098 6.628 1.00 93.62 260 SER A C 1
ATOM 2050 O O . SER A 1 260 ? -2.240 0.006 6.321 1.00 93.62 260 SER A O 1
ATOM 2052 N N . ALA A 1 261 ? -3.824 0.329 7.882 1.00 94.75 261 ALA A N 1
ATOM 2053 C CA . ALA A 1 261 ? -2.904 0.543 9.000 1.00 94.75 261 ALA A CA 1
ATOM 2054 C C . ALA A 1 261 ? -2.317 -0.757 9.597 1.00 94.75 261 ALA A C 1
ATOM 2056 O O . ALA A 1 261 ? -1.392 -0.683 10.409 1.00 94.75 261 ALA A O 1
ATOM 2057 N N . ARG A 1 262 ? -2.800 -1.946 9.196 1.00 93.62 262 ARG A N 1
ATOM 2058 C CA . ARG A 1 262 ? -2.454 -3.249 9.805 1.00 93.62 262 ARG A CA 1
ATOM 2059 C C . ARG A 1 262 ? -0.957 -3.486 9.979 1.00 93.62 262 ARG A C 1
ATOM 2061 O O . ARG A 1 262 ? -0.537 -3.946 11.038 1.00 93.62 262 ARG A O 1
ATOM 2068 N N . SER A 1 263 ? -0.153 -3.196 8.953 1.00 91.06 263 SER A N 1
ATOM 2069 C CA . SER A 1 263 ? 1.302 -3.406 9.014 1.00 91.06 263 SER A CA 1
ATOM 2070 C C . SER A 1 263 ? 1.925 -2.580 10.138 1.00 91.06 263 SER A C 1
ATOM 2072 O O . SER A 1 263 ? 2.654 -3.111 10.966 1.00 91.06 263 SER A O 1
ATOM 2074 N N . GLU A 1 264 ? 1.567 -1.302 10.237 1.00 93.31 264 GLU A N 1
ATOM 2075 C CA . GLU A 1 264 ? 2.098 -0.417 11.273 1.00 93.31 264 GLU A CA 1
ATOM 2076 C C . GLU A 1 264 ? 1.623 -0.829 12.663 1.00 93.31 264 GLU A C 1
ATOM 2078 O O . GLU A 1 264 ? 2.449 -0.929 13.563 1.00 93.31 264 GLU A O 1
ATOM 2083 N N . ILE A 1 265 ? 0.332 -1.150 12.812 1.00 93.88 265 ILE A N 1
ATOM 2084 C CA . ILE A 1 265 ? -0.261 -1.669 14.057 1.00 93.88 265 ILE A CA 1
ATOM 2085 C C . ILE A 1 265 ? 0.491 -2.920 14.534 1.00 93.88 265 ILE A C 1
ATOM 2087 O O . ILE A 1 265 ? 0.824 -3.037 15.713 1.00 93.88 265 ILE A O 1
ATOM 2091 N N . THR A 1 266 ? 0.802 -3.833 13.611 1.00 91.88 266 THR A N 1
ATOM 2092 C CA . THR A 1 266 ? 1.578 -5.047 13.902 1.00 91.88 266 THR A CA 1
ATOM 2093 C C . THR A 1 266 ? 2.980 -4.690 14.392 1.00 91.88 266 THR A C 1
ATOM 2095 O O . THR A 1 266 ? 3.436 -5.217 15.402 1.00 91.88 266 THR A O 1
ATOM 2098 N N . GLN A 1 267 ? 3.657 -3.767 13.705 1.00 90.69 267 GLN A N 1
ATOM 2099 C CA . GLN A 1 267 ? 5.035 -3.374 14.018 1.00 90.69 267 GLN A CA 1
ATOM 2100 C C . GLN A 1 267 ? 5.167 -2.660 15.367 1.00 90.69 267 GLN A C 1
ATOM 2102 O O . GLN A 1 267 ? 6.200 -2.782 16.020 1.00 90.69 267 GLN A O 1
ATOM 2107 N N . VAL A 1 268 ? 4.130 -1.942 15.809 1.00 90.88 268 VAL A N 1
ATOM 2108 C CA . VAL A 1 268 ? 4.103 -1.306 17.138 1.00 90.88 268 VAL A CA 1
ATOM 2109 C C . VAL A 1 268 ? 3.517 -2.204 18.235 1.00 90.88 268 VAL A C 1
ATOM 2111 O O . VAL A 1 268 ? 3.406 -1.764 19.376 1.00 90.88 268 VAL A O 1
ATOM 2114 N N . GLY A 1 269 ? 3.176 -3.458 17.916 1.00 91.06 269 GLY A N 1
ATOM 2115 C CA . GLY A 1 269 ? 2.715 -4.449 18.891 1.00 91.06 269 GLY A CA 1
ATOM 2116 C C . GLY A 1 269 ? 1.297 -4.210 19.411 1.00 91.06 269 GLY A C 1
ATOM 2117 O O . GLY A 1 269 ? 1.018 -4.516 20.564 1.00 91.06 269 GLY A O 1
ATOM 2118 N N . LEU A 1 270 ? 0.412 -3.647 18.584 1.00 92.75 270 LEU A N 1
ATOM 2119 C CA . LEU A 1 270 ? -0.959 -3.281 18.965 1.00 92.75 270 LEU A CA 1
ATOM 2120 C C . LEU A 1 270 ? -2.037 -4.127 18.271 1.00 92.75 270 LEU A C 1
ATOM 2122 O O . LEU A 1 270 ? -3.197 -3.728 18.197 1.00 92.75 270 LEU A O 1
ATOM 2126 N N . LEU A 1 271 ? -1.661 -5.276 17.709 1.00 93.06 271 LEU A N 1
ATOM 2127 C CA . LEU A 1 271 ? -2.569 -6.074 16.885 1.00 93.06 271 LEU A CA 1
ATOM 2128 C C . LEU A 1 271 ? -3.755 -6.639 17.684 1.00 93.06 271 LEU A C 1
ATOM 2130 O O . LEU A 1 271 ? -4.875 -6.623 17.180 1.00 93.06 271 LEU A O 1
ATOM 2134 N N . ASP A 1 272 ? -3.521 -7.049 18.932 1.00 91.88 272 ASP A N 1
ATOM 2135 C CA . ASP A 1 272 ? -4.545 -7.630 19.813 1.00 91.88 272 ASP A CA 1
ATOM 2136 C C . ASP A 1 272 ? -5.684 -6.649 20.108 1.00 91.88 272 ASP A C 1
ATOM 2138 O O . ASP A 1 272 ? -6.848 -7.030 20.077 1.00 91.88 272 ASP A O 1
ATOM 2142 N N . VAL A 1 273 ? -5.370 -5.357 20.251 1.00 95.12 273 VAL A N 1
ATOM 2143 C CA . VAL A 1 273 ? -6.370 -4.290 20.433 1.00 95.12 273 VAL A CA 1
ATOM 2144 C C . VAL A 1 273 ? -7.337 -4.232 19.248 1.00 95.12 273 VAL A C 1
ATOM 2146 O O . VAL A 1 273 ? -8.529 -3.991 19.422 1.00 95.12 273 VAL A O 1
ATOM 2149 N N . VAL A 1 274 ? -6.837 -4.464 18.027 1.00 96.19 274 VAL A N 1
ATOM 2150 C CA . VAL A 1 274 ? -7.697 -4.499 16.839 1.00 96.19 274 VAL A CA 1
ATOM 2151 C C . VAL A 1 274 ? -8.569 -5.742 16.844 1.00 96.19 274 VAL A C 1
ATOM 2153 O O . VAL A 1 274 ? -9.752 -5.609 16.550 1.00 96.19 274 VAL A O 1
ATOM 2156 N N . TYR A 1 275 ? -8.015 -6.915 17.169 1.00 95.44 275 TYR A N 1
ATOM 2157 C CA . TYR A 1 275 ? -8.785 -8.161 17.240 1.00 95.44 275 TYR A CA 1
ATOM 2158 C C . TYR A 1 275 ? -9.933 -8.056 18.237 1.00 95.44 275 TYR A C 1
ATOM 2160 O O . TYR A 1 275 ? -11.085 -8.247 17.852 1.00 95.44 275 TYR A O 1
ATOM 2168 N N . GLU A 1 276 ? -9.627 -7.658 19.472 1.00 95.31 276 GLU A N 1
ATOM 2169 C CA . GLU A 1 276 ? -10.624 -7.476 20.528 1.00 95.31 276 GLU A CA 1
ATOM 2170 C C . GLU A 1 276 ? -11.731 -6.509 20.090 1.00 95.31 276 GLU A C 1
ATOM 2172 O O . GLU A 1 276 ? -12.918 -6.785 20.273 1.00 95.31 276 GLU A O 1
ATOM 2177 N N . PHE A 1 277 ? -11.358 -5.397 19.449 1.00 97.62 277 PHE A N 1
ATOM 2178 C CA . PHE A 1 277 ? -12.320 -4.413 18.970 1.00 97.62 277 PHE A CA 1
ATOM 2179 C C . PHE A 1 277 ? -13.203 -4.953 17.837 1.00 97.62 277 PHE A C 1
ATOM 2181 O O . PHE A 1 277 ? -14.428 -4.888 17.939 1.00 97.62 277 PHE A O 1
ATOM 2188 N N . ILE A 1 278 ? -12.616 -5.479 16.751 1.00 96.06 278 ILE A N 1
ATOM 2189 C CA . ILE A 1 278 ? -13.389 -5.894 15.569 1.00 96.06 278 ILE A CA 1
ATOM 2190 C C . ILE A 1 278 ? -14.282 -7.098 15.866 1.00 96.06 278 ILE A C 1
ATOM 2192 O O . ILE A 1 278 ? -15.375 -7.168 15.307 1.00 96.06 278 ILE A O 1
ATOM 2196 N N . GLU A 1 279 ? -13.859 -8.012 16.741 1.00 95.31 279 GLU A N 1
ATOM 2197 C CA . GLU A 1 279 ? -14.702 -9.113 17.217 1.00 95.31 279 GLU A CA 1
ATOM 2198 C C . GLU A 1 279 ? -15.840 -8.588 18.097 1.00 95.31 279 GLU A C 1
ATOM 2200 O O . GLU A 1 279 ? -16.988 -9.000 17.931 1.00 95.31 279 GLU A O 1
ATOM 2205 N N . GLY A 1 280 ? -15.551 -7.620 18.973 1.00 96.06 280 GLY A N 1
ATOM 2206 C CA . GLY A 1 280 ? -16.542 -7.015 19.861 1.00 96.06 280 GLY A CA 1
ATOM 2207 C C . GLY A 1 280 ? -17.667 -6.268 19.138 1.00 96.06 280 GLY A C 1
ATOM 2208 O O . GLY A 1 280 ? -18.788 -6.218 19.646 1.00 96.06 280 GLY A O 1
ATOM 2209 N N . ILE A 1 281 ? -17.399 -5.710 17.954 1.00 95.81 281 ILE A N 1
ATOM 2210 C CA . ILE A 1 281 ? -18.400 -4.983 17.153 1.00 95.81 281 ILE A CA 1
ATOM 2211 C C . ILE A 1 281 ? -18.990 -5.803 15.996 1.00 95.81 281 ILE A C 1
ATOM 2213 O O . ILE A 1 281 ? -19.806 -5.278 15.233 1.00 95.81 281 ILE A O 1
ATOM 2217 N N . GLN A 1 282 ? -18.581 -7.064 15.821 1.00 95.75 282 GLN A N 1
ATOM 2218 C CA . GLN A 1 282 ? -19.133 -7.916 14.770 1.00 95.75 282 GLN A CA 1
ATOM 2219 C C . GLN A 1 282 ? -20.615 -8.185 15.051 1.00 95.75 282 GLN A C 1
ATOM 2221 O O . GLN A 1 282 ? -21.006 -8.559 16.156 1.00 95.75 282 GLN A O 1
ATOM 2226 N N . ASN A 1 283 ? -21.462 -8.016 14.038 1.00 95.44 283 ASN A N 1
ATOM 2227 C CA . ASN A 1 283 ? -22.887 -8.267 14.179 1.00 95.44 283 ASN A CA 1
ATOM 2228 C C . ASN A 1 283 ? -23.137 -9.781 14.347 1.00 95.44 283 ASN A C 1
ATOM 2230 O O . ASN A 1 283 ? -22.854 -10.542 13.416 1.00 95.44 283 ASN A O 1
ATOM 2234 N N . PRO A 1 284 ? -23.704 -10.240 15.481 1.00 93.69 284 PRO A N 1
ATOM 2235 C CA . PRO A 1 284 ? -23.856 -11.667 15.764 1.00 93.69 284 PRO A CA 1
ATOM 2236 C C . PRO A 1 284 ? -24.913 -12.352 14.887 1.00 93.69 284 PRO A C 1
ATOM 2238 O O . PRO A 1 284 ? -24.889 -13.571 14.736 1.00 93.69 284 PRO A O 1
ATOM 2241 N N . GLU A 1 285 ? -25.843 -11.598 14.295 1.00 94.69 285 GLU A N 1
ATOM 2242 C CA . GLU A 1 285 ? -26.876 -12.153 13.416 1.00 94.69 285 GLU A CA 1
ATOM 2243 C C . GLU A 1 285 ? -26.388 -12.306 11.973 1.00 94.69 285 GLU A C 1
ATOM 2245 O O . GLU A 1 285 ? -26.798 -13.226 11.258 1.00 94.69 285 GLU A O 1
ATOM 2250 N N . THR A 1 286 ? -25.565 -11.368 11.500 1.00 93.94 286 THR A N 1
ATOM 2251 C CA . THR A 1 286 ? -25.114 -11.331 10.100 1.00 93.94 286 THR A CA 1
ATOM 2252 C C . THR A 1 286 ? -23.712 -11.900 9.908 1.00 93.94 286 THR A C 1
ATOM 2254 O O . THR A 1 286 ? -23.412 -12.365 8.810 1.00 93.94 286 THR A O 1
ATOM 2257 N N . GLY A 1 287 ? -22.873 -11.878 10.947 1.00 92.75 287 GLY A N 1
ATOM 2258 C CA . GLY A 1 287 ? -21.439 -12.160 10.865 1.00 92.75 287 GLY A CA 1
ATOM 2259 C C . GLY A 1 287 ? -20.629 -11.056 10.171 1.00 92.75 287 GLY A C 1
ATOM 2260 O O . GLY A 1 287 ? -19.449 -11.256 9.887 1.00 92.75 287 GLY A O 1
ATOM 2261 N N . LEU A 1 288 ? -21.240 -9.907 9.866 1.00 95.31 288 LEU A N 1
ATOM 2262 C CA . LEU A 1 288 ? -20.613 -8.783 9.162 1.00 95.31 288 LEU A CA 1
ATOM 2263 C C . LEU A 1 288 ? -20.410 -7.576 10.094 1.00 95.31 288 LEU A C 1
ATOM 2265 O O . LEU A 1 288 ? -20.875 -7.566 11.232 1.00 95.31 288 LEU A O 1
ATOM 2269 N N . TRP A 1 289 ? -19.733 -6.539 9.598 1.00 96.06 289 TRP A N 1
ATOM 2270 C CA . TRP A 1 289 ? -19.561 -5.264 10.300 1.00 96.06 289 TRP A CA 1
ATOM 2271 C C . TRP A 1 289 ? -20.552 -4.243 9.763 1.00 96.06 289 TRP A C 1
ATOM 2273 O O . TRP A 1 289 ? -20.515 -3.938 8.574 1.00 96.06 289 TRP A O 1
ATOM 2283 N N . GLY A 1 290 ? -21.417 -3.741 10.645 1.00 93.94 290 GLY A N 1
ATOM 2284 C CA . GLY A 1 290 ? -22.557 -2.892 10.307 1.00 93.94 290 GLY A CA 1
ATOM 2285 C C . GLY A 1 290 ? -23.911 -3.571 10.577 1.00 93.94 290 GLY A C 1
ATOM 2286 O O . GLY A 1 290 ? -23.976 -4.748 10.955 1.00 93.94 290 GLY A O 1
ATOM 2287 N N . PRO A 1 291 ? -25.024 -2.833 10.430 1.00 92.06 291 PRO A N 1
ATOM 2288 C CA . PRO A 1 291 ? -26.353 -3.336 10.769 1.00 92.06 291 PRO A CA 1
ATOM 2289 C C . PRO A 1 291 ? -26.934 -4.292 9.713 1.00 92.06 291 PRO A C 1
ATOM 2291 O O . PRO A 1 291 ? -27.841 -5.064 10.030 1.00 92.06 291 PRO A O 1
ATOM 2294 N N . GLY A 1 292 ? -26.464 -4.234 8.462 1.00 90.62 292 GLY A N 1
ATOM 2295 C CA . GLY A 1 292 ? -27.117 -4.868 7.321 1.00 90.62 292 GLY A CA 1
ATOM 2296 C C . GLY A 1 292 ? -26.393 -6.066 6.699 1.00 90.62 292 GLY A C 1
ATOM 2297 O O . GLY A 1 292 ? -25.460 -6.656 7.241 1.00 90.62 292 GLY A O 1
ATOM 2298 N N . ARG A 1 293 ? -26.886 -6.437 5.511 1.00 92.06 293 ARG A N 1
ATOM 2299 C CA . ARG A 1 293 ? -26.285 -7.406 4.575 1.00 92.06 293 ARG A CA 1
ATOM 2300 C C . ARG A 1 293 ? -26.195 -6.788 3.176 1.00 92.06 293 ARG A C 1
ATOM 2302 O O . ARG A 1 293 ? -26.615 -7.396 2.191 1.00 92.06 293 ARG A O 1
ATOM 2309 N N . THR A 1 294 ? -25.755 -5.535 3.098 1.00 93.25 294 THR A N 1
ATOM 2310 C CA . THR A 1 294 ? -25.606 -4.816 1.831 1.00 93.25 294 THR A CA 1
ATOM 2311 C C . THR A 1 294 ? -24.201 -5.010 1.263 1.00 93.25 294 THR A C 1
ATOM 2313 O O . THR A 1 294 ? -23.343 -5.664 1.863 1.00 93.25 294 THR A O 1
ATOM 2316 N N . LEU A 1 295 ? -23.951 -4.431 0.086 1.00 92.31 295 LEU A N 1
ATOM 2317 C CA . LEU A 1 295 ? -22.615 -4.413 -0.504 1.00 92.31 295 LEU A CA 1
ATOM 2318 C C . LEU A 1 295 ? -21.586 -3.753 0.427 1.00 92.31 295 LEU A C 1
ATOM 2320 O O . LEU A 1 295 ? -20.424 -4.151 0.404 1.00 92.31 295 LEU A O 1
ATOM 2324 N N . GLU A 1 296 ? -21.999 -2.789 1.250 1.00 94.12 296 GLU A N 1
ATOM 2325 C CA . GLU A 1 296 ? -21.106 -2.065 2.153 1.00 94.12 296 GLU A CA 1
ATOM 2326 C C . GLU A 1 296 ? -20.551 -2.990 3.248 1.00 94.12 296 GLU A C 1
ATOM 2328 O O . GLU A 1 296 ? -19.335 -3.091 3.404 1.00 94.12 296 GLU A O 1
ATOM 2333 N N . GLU A 1 297 ? -21.406 -3.751 3.943 1.00 95.19 297 GLU A N 1
ATOM 2334 C CA . GLU A 1 297 ? -20.972 -4.680 4.996 1.00 95.19 297 GLU A CA 1
ATOM 2335 C C . GLU A 1 297 ? -20.181 -5.871 4.441 1.00 95.19 297 GLU A C 1
ATOM 2337 O O . GLU A 1 297 ? -19.192 -6.302 5.040 1.00 95.19 297 GLU A O 1
ATOM 2342 N N . VAL A 1 298 ? -20.563 -6.381 3.263 1.00 94.50 298 VAL A N 1
ATOM 2343 C CA . VAL A 1 298 ? -19.781 -7.420 2.569 1.00 94.50 298 VAL A CA 1
ATOM 2344 C C . VAL A 1 298 ? -18.399 -6.880 2.197 1.00 94.50 298 VAL A C 1
ATOM 2346 O O . VAL A 1 298 ? -17.388 -7.545 2.419 1.00 94.50 298 VAL A O 1
ATOM 2349 N N . SER A 1 299 ? -18.324 -5.654 1.677 1.00 93.75 299 SER A N 1
ATOM 2350 C CA . SER A 1 299 ? -17.050 -5.030 1.313 1.00 93.75 299 SER A CA 1
ATOM 2351 C C . SER A 1 299 ? -16.195 -4.721 2.545 1.00 93.75 299 SER A C 1
ATOM 2353 O O . SER A 1 299 ? -14.972 -4.848 2.476 1.00 93.75 299 SER A O 1
ATOM 2355 N N . ALA A 1 300 ? -16.804 -4.365 3.677 1.00 95.38 300 ALA A N 1
ATOM 2356 C CA . ALA A 1 300 ? -16.119 -4.213 4.958 1.00 95.38 300 ALA A CA 1
ATOM 2357 C C . ALA A 1 300 ? -15.488 -5.532 5.421 1.00 95.38 300 ALA A C 1
ATOM 2359 O O . ALA A 1 300 ? -14.303 -5.562 5.757 1.00 95.38 300 ALA A O 1
ATOM 2360 N N . ALA A 1 301 ? -16.236 -6.638 5.347 1.00 94.31 301 ALA A N 1
ATOM 2361 C CA . ALA A 1 301 ? -15.717 -7.966 5.666 1.00 94.31 301 ALA A CA 1
ATOM 2362 C C . ALA A 1 301 ? -14.517 -8.339 4.776 1.00 94.31 301 ALA A C 1
ATOM 2364 O O . ALA A 1 301 ? -13.510 -8.835 5.276 1.00 94.31 301 ALA A O 1
ATOM 2365 N N . LEU A 1 302 ? -14.561 -8.019 3.476 1.00 94.06 302 LEU A N 1
ATOM 2366 C CA . LEU A 1 302 ? -13.421 -8.213 2.569 1.00 94.06 302 LEU A CA 1
ATOM 2367 C C . LEU A 1 302 ? -12.204 -7.347 2.931 1.00 94.06 302 LEU A C 1
ATOM 2369 O O . LEU A 1 302 ? -11.070 -7.750 2.687 1.00 94.06 302 LEU A O 1
ATOM 2373 N N . LYS A 1 303 ? -12.402 -6.154 3.503 1.00 94.00 303 LYS A N 1
ATOM 2374 C CA . LYS A 1 303 ? -11.285 -5.331 3.995 1.00 94.00 303 LYS A CA 1
ATOM 2375 C C . LYS A 1 303 ? -10.667 -5.910 5.263 1.00 94.00 303 LYS A C 1
ATOM 2377 O O . LYS A 1 303 ? -9.444 -5.865 5.407 1.00 94.00 303 LYS A O 1
ATOM 2382 N N . LEU A 1 304 ? -11.493 -6.450 6.155 1.00 94.44 304 LEU A N 1
ATOM 2383 C CA . LEU A 1 304 ? -11.057 -7.014 7.430 1.00 94.44 304 LEU A CA 1
ATOM 2384 C C . LEU A 1 304 ? -10.566 -8.459 7.329 1.00 94.44 304 LEU A C 1
ATOM 2386 O O . LEU A 1 304 ? -9.887 -8.919 8.240 1.00 94.44 304 LEU A O 1
ATOM 2390 N N . SER A 1 305 ? -10.823 -9.163 6.224 1.00 91.12 305 SER A N 1
ATOM 2391 C CA . SER A 1 305 ? -10.460 -10.578 6.073 1.00 91.12 305 SER A CA 1
ATOM 2392 C C . SER A 1 305 ? -8.977 -10.867 6.323 1.00 91.12 305 SER A C 1
ATOM 2394 O O . SER A 1 305 ? -8.648 -11.951 6.784 1.00 91.12 305 SER A O 1
ATOM 2396 N N . GLY A 1 306 ? -8.085 -9.902 6.068 1.00 86.50 306 GLY A N 1
ATOM 2397 C CA . GLY A 1 306 ? -6.648 -10.028 6.343 1.00 86.50 306 GLY A CA 1
ATOM 2398 C C . GLY A 1 306 ? -6.279 -10.135 7.829 1.00 86.50 306 GLY A C 1
ATOM 2399 O O . GLY A 1 306 ? -5.132 -10.435 8.150 1.00 86.50 306 GLY A O 1
ATOM 2400 N N . TYR A 1 307 ? -7.212 -9.874 8.745 1.00 88.31 307 TYR A N 1
ATOM 2401 C CA . TYR A 1 307 ? -7.053 -10.160 10.171 1.00 88.31 307 TYR A CA 1
ATOM 2402 C C . TYR A 1 307 ? -7.381 -11.627 10.496 1.00 88.31 307 TYR A C 1
ATOM 2404 O O . TYR A 1 307 ? -6.813 -12.184 11.420 1.00 88.31 307 TYR A O 1
ATOM 2412 N N . PHE A 1 308 ? -8.199 -12.305 9.694 1.00 83.75 308 PHE A N 1
ATOM 2413 C CA . PHE A 1 308 ? -8.645 -13.680 9.960 1.00 83.75 308 PHE A CA 1
ATOM 2414 C C . PHE A 1 308 ? -7.928 -14.742 9.106 1.00 83.75 308 PHE A C 1
ATOM 2416 O O . PHE A 1 308 ? -8.368 -15.891 9.056 1.00 83.75 308 PHE A O 1
ATOM 2423 N N . SER A 1 309 ? -6.863 -14.354 8.396 1.00 65.19 309 SER A N 1
ATOM 2424 C CA . SER A 1 309 ? -6.121 -15.180 7.429 1.00 65.19 309 SER A CA 1
ATOM 2425 C C . SER A 1 309 ? -4.714 -15.534 7.882 1.00 65.19 309 SER A C 1
ATOM 2427 O O . SER A 1 309 ? -4.033 -14.593 8.356 1.00 65.19 309 SER A O 1
#

pLDDT: mean 81.98, std 19.41, range [30.88, 98.75]